Protein AF-F5XFM3-F1 (afdb_monomer)

Structure (mmCIF, N/CA/C/O backbone):
data_AF-F5XFM3-F1
#
_entry.id   AF-F5XFM3-F1
#
loop_
_atom_site.group_PDB
_atom_site.id
_atom_site.type_symbol
_atom_site.label_atom_id
_atom_site.label_alt_id
_atom_site.label_comp_id
_atom_site.label_asym_id
_atom_site.label_entity_id
_atom_site.label_seq_id
_atom_site.pdbx_PDB_ins_code
_atom_site.Cartn_x
_atom_site.Cartn_y
_atom_site.Cartn_z
_atom_site.occupancy
_atom_site.B_iso_or_equiv
_atom_site.auth_seq_id
_atom_site.auth_comp_id
_atom_site.auth_asym_id
_atom_site.auth_atom_id
_atom_site.pdbx_PDB_model_num
ATOM 1 N N . MET A 1 1 ? 2.463 -8.996 2.719 1.00 96.12 1 MET A N 1
ATOM 2 C CA . MET A 1 1 ? 2.276 -7.562 2.410 1.00 96.12 1 MET A CA 1
ATOM 3 C C . MET A 1 1 ? 3.631 -6.911 2.200 1.00 96.12 1 MET A C 1
ATOM 5 O O . MET A 1 1 ? 4.461 -6.972 3.100 1.00 96.12 1 MET A O 1
ATOM 9 N N . ILE A 1 2 ? 3.858 -6.314 1.033 1.00 97.88 2 ILE A N 1
ATOM 10 C CA . ILE A 1 2 ? 5.080 -5.576 0.690 1.00 97.88 2 ILE A CA 1
ATOM 11 C C . ILE A 1 2 ? 4.779 -4.078 0.721 1.00 97.88 2 ILE A C 1
ATOM 13 O O . ILE A 1 2 ? 3.800 -3.640 0.120 1.00 97.88 2 ILE A O 1
ATOM 17 N N . GLY A 1 3 ? 5.633 -3.335 1.423 1.00 96.50 3 GLY A N 1
ATOM 18 C CA . GLY A 1 3 ? 5.618 -1.881 1.556 1.00 96.50 3 GLY A CA 1
ATOM 19 C C . GLY A 1 3 ? 5.991 -1.088 0.311 1.00 96.50 3 GLY A C 1
ATOM 20 O O . GLY A 1 3 ? 6.040 -1.618 -0.803 1.00 96.50 3 GLY A O 1
ATOM 21 N N . ASP A 1 4 ? 6.339 0.174 0.545 1.00 96.38 4 ASP A N 1
ATOM 22 C CA . ASP A 1 4 ? 6.919 1.075 -0.446 1.00 96.38 4 ASP A CA 1
ATOM 23 C C . ASP A 1 4 ? 8.222 0.490 -1.017 1.00 96.38 4 ASP A C 1
ATOM 25 O O . ASP A 1 4 ? 9.216 0.302 -0.309 1.00 96.38 4 ASP A O 1
ATOM 29 N N . VAL A 1 5 ? 8.238 0.236 -2.328 1.00 96.56 5 VAL A N 1
ATOM 30 C CA . VAL A 1 5 ? 9.430 -0.255 -3.048 1.00 96.56 5 VAL A CA 1
ATOM 31 C C . VAL A 1 5 ? 10.261 0.910 -3.576 1.00 96.56 5 VAL A C 1
ATOM 33 O O . VAL A 1 5 ? 11.487 0.811 -3.667 1.00 96.56 5 VAL A O 1
ATOM 36 N N . SER A 1 6 ? 9.620 2.043 -3.885 1.00 95.50 6 SER A N 1
ATOM 37 C CA . SER A 1 6 ? 10.300 3.308 -4.170 1.00 95.50 6 SER A CA 1
ATOM 38 C C . SER A 1 6 ? 11.438 3.169 -5.196 1.00 95.50 6 SER A C 1
ATOM 40 O O . SER A 1 6 ? 12.537 3.701 -5.011 1.00 95.50 6 SER A O 1
ATOM 42 N N . GLY A 1 7 ? 11.192 2.449 -6.293 1.00 96.50 7 GLY A N 1
ATOM 43 C CA . GLY A 1 7 ? 12.117 2.388 -7.420 1.00 96.50 7 GLY A CA 1
ATOM 44 C C . GLY A 1 7 ? 13.375 1.535 -7.204 1.00 96.50 7 GLY A C 1
ATOM 45 O O . GLY A 1 7 ? 14.329 1.730 -7.953 1.00 96.50 7 GLY A O 1
ATOM 46 N N . HIS A 1 8 ? 13.413 0.639 -6.208 1.00 96.75 8 HIS A N 1
ATOM 47 C CA . HIS A 1 8 ? 14.559 -0.249 -5.938 1.00 96.75 8 HIS A CA 1
ATOM 48 C C . HIS A 1 8 ? 14.267 -1.707 -6.317 1.00 96.75 8 HIS A C 1
ATOM 50 O O . HIS A 1 8 ? 13.730 -2.482 -5.522 1.00 96.75 8 HIS A O 1
ATOM 56 N N . LEU A 1 9 ? 14.620 -2.086 -7.549 1.00 96.62 9 LEU A N 1
ATOM 57 C CA . LEU A 1 9 ? 14.241 -3.381 -8.130 1.00 96.62 9 LEU A CA 1
ATOM 58 C C . LEU A 1 9 ? 14.883 -4.565 -7.405 1.00 96.62 9 LEU A C 1
ATOM 60 O O . LEU A 1 9 ? 14.207 -5.544 -7.089 1.00 96.62 9 LEU A O 1
ATOM 64 N N . GLU A 1 10 ? 16.189 -4.491 -7.156 1.00 95.38 10 GLU A N 1
ATOM 65 C CA . GLU A 1 10 ? 16.933 -5.639 -6.631 1.00 95.38 10 GLU A CA 1
ATOM 66 C C . GLU A 1 10 ? 16.465 -6.036 -5.233 1.00 95.38 10 GLU A C 1
ATOM 68 O O . GLU A 1 10 ? 16.321 -7.223 -4.953 1.00 95.38 10 GLU A O 1
ATOM 73 N N . THR A 1 11 ? 16.115 -5.069 -4.384 1.00 94.69 11 THR A N 1
ATOM 74 C CA . THR A 1 11 ? 15.585 -5.372 -3.052 1.00 94.69 11 THR A CA 1
ATOM 75 C C . THR A 1 11 ? 14.191 -5.984 -3.098 1.00 94.69 11 THR A C 1
ATOM 77 O O . THR A 1 11 ? 13.889 -6.856 -2.288 1.00 94.69 11 THR A O 1
ATOM 80 N N . LEU A 1 12 ? 13.352 -5.593 -4.066 1.00 96.81 12 LEU A N 1
ATOM 81 C CA . LEU A 1 12 ? 12.079 -6.278 -4.298 1.00 96.81 12 LEU A CA 1
ATOM 82 C C . LEU A 1 12 ? 12.321 -7.728 -4.739 1.00 96.81 12 LEU A C 1
ATOM 84 O O . LEU A 1 12 ? 11.721 -8.644 -4.188 1.00 96.81 12 LEU A O 1
ATOM 88 N N . ARG A 1 13 ? 13.240 -7.965 -5.682 1.00 96.75 13 ARG A N 1
ATOM 89 C CA . ARG A 1 13 ? 13.590 -9.323 -6.139 1.00 96.75 13 ARG A CA 1
ATOM 90 C C . ARG A 1 13 ? 14.164 -10.191 -5.023 1.00 96.75 13 ARG A C 1
ATOM 92 O O . ARG A 1 13 ? 13.874 -11.383 -4.970 1.00 96.75 13 ARG A O 1
ATOM 99 N N . GLU A 1 14 ? 14.994 -9.622 -4.154 1.00 96.12 14 GLU A N 1
ATOM 100 C CA . GLU A 1 14 ? 15.516 -10.306 -2.969 1.00 96.12 14 GLU A CA 1
ATOM 101 C C . GLU A 1 14 ? 14.396 -10.756 -2.041 1.00 96.12 14 GLU A C 1
ATOM 103 O O . GLU A 1 14 ? 14.391 -11.910 -1.610 1.00 96.12 14 GLU A O 1
ATOM 108 N N . GLU A 1 15 ? 13.430 -9.878 -1.791 1.00 97.44 15 GLU A N 1
ATOM 109 C CA . GLU A 1 15 ? 12.291 -10.199 -0.947 1.00 97.44 15 GLU A CA 1
ATOM 110 C C . GLU A 1 15 ? 11.387 -11.260 -1.584 1.00 97.44 15 GLU A C 1
ATOM 112 O O . GLU A 1 15 ? 11.022 -12.230 -0.926 1.00 97.44 15 GLU A O 1
ATOM 117 N N . LEU A 1 16 ? 11.099 -11.160 -2.883 1.00 97.94 16 LEU A N 1
ATOM 118 C CA . LEU A 1 16 ? 10.320 -12.177 -3.596 1.00 97.94 16 LEU A CA 1
ATOM 119 C C . LEU A 1 16 ? 11.020 -13.545 -3.567 1.00 97.94 16 LEU A C 1
ATOM 121 O O . LEU A 1 16 ? 10.376 -14.558 -3.306 1.00 97.94 16 LEU A O 1
ATOM 125 N N . ARG A 1 17 ? 12.350 -13.588 -3.736 1.00 97.62 17 ARG A N 1
ATOM 126 C CA . ARG A 1 17 ? 13.142 -14.821 -3.566 1.00 97.62 17 ARG A CA 1
ATOM 127 C C . ARG A 1 17 ? 13.057 -15.369 -2.142 1.00 97.62 17 ARG A C 1
ATOM 129 O O . ARG A 1 17 ? 12.921 -16.576 -1.968 1.00 97.62 17 ARG A O 1
ATOM 136 N N . ARG A 1 18 ? 13.110 -14.505 -1.121 1.00 96.81 18 ARG A N 1
ATOM 137 C CA . ARG A 1 18 ? 12.937 -14.904 0.289 1.00 96.81 18 ARG A CA 1
ATOM 138 C C . ARG A 1 18 ? 11.555 -15.514 0.537 1.00 96.81 18 ARG A C 1
ATOM 140 O O . ARG A 1 18 ? 11.447 -16.454 1.317 1.00 96.81 18 ARG A O 1
ATOM 147 N N . LEU A 1 19 ? 10.531 -14.994 -0.136 1.00 96.81 19 LEU A N 1
ATOM 148 C CA . LEU A 1 19 ? 9.155 -15.490 -0.085 1.00 96.81 19 LEU A CA 1
ATOM 149 C C . LEU A 1 19 ? 8.929 -16.770 -0.910 1.00 96.81 19 LEU A C 1
ATOM 151 O O . LEU A 1 19 ? 7.832 -17.315 -0.886 1.00 96.81 19 LEU A O 1
ATOM 155 N N . GLY A 1 20 ? 9.952 -17.276 -1.605 1.00 97.56 20 GLY A N 1
ATOM 156 C CA . GLY A 1 20 ? 9.887 -18.542 -2.336 1.00 97.56 20 GLY A CA 1
ATOM 157 C C . GLY A 1 20 ? 9.719 -18.405 -3.846 1.00 97.56 20 GLY A C 1
ATOM 158 O O . GLY A 1 20 ? 9.482 -19.416 -4.505 1.00 97.56 20 GLY A O 1
ATOM 159 N N . ALA A 1 21 ? 9.865 -17.202 -4.415 1.00 97.50 21 ALA A N 1
ATOM 160 C CA . ALA A 1 21 ? 9.881 -17.054 -5.865 1.00 97.50 21 ALA A CA 1
ATOM 161 C C . ALA A 1 21 ? 11.007 -17.899 -6.484 1.00 97.50 21 ALA A C 1
ATOM 163 O O . ALA A 1 21 ? 12.151 -17.881 -6.013 1.00 97.50 21 ALA A O 1
ATOM 164 N N . ASN A 1 22 ? 10.684 -18.644 -7.539 1.00 95.81 22 ASN A N 1
ATOM 165 C CA . ASN A 1 22 ? 11.633 -19.543 -8.185 1.00 95.81 22 ASN A CA 1
ATOM 166 C C . ASN A 1 22 ? 12.645 -18.780 -9.069 1.00 95.81 22 ASN A C 1
ATOM 168 O O . ASN A 1 22 ? 12.620 -17.553 -9.173 1.00 95.81 22 ASN A O 1
ATOM 172 N N . ALA A 1 23 ? 13.558 -19.511 -9.717 1.00 91.88 23 ALA A N 1
ATOM 173 C CA . ALA A 1 23 ? 14.593 -18.918 -10.570 1.00 91.88 23 ALA A CA 1
ATOM 174 C C . ALA A 1 23 ? 14.032 -18.121 -11.766 1.00 91.88 23 ALA A C 1
ATOM 176 O O . ALA A 1 23 ? 14.677 -17.174 -12.212 1.00 91.88 23 ALA A O 1
ATOM 177 N N . ASP A 1 24 ? 12.830 -18.469 -12.233 1.00 90.56 24 ASP A N 1
ATOM 178 C CA . ASP A 1 24 ? 12.119 -17.786 -13.320 1.00 90.56 24 ASP A CA 1
ATOM 179 C C . ASP A 1 24 ? 11.259 -16.614 -12.811 1.00 90.56 24 ASP A C 1
ATOM 181 O O . ASP A 1 24 ? 10.586 -15.948 -13.593 1.00 90.56 24 ASP A O 1
ATOM 185 N N . GLY A 1 25 ? 11.263 -16.352 -11.499 1.00 91.38 25 GLY A N 1
ATOM 186 C CA . GLY A 1 25 ? 10.493 -15.283 -10.871 1.00 91.38 25 GLY A CA 1
ATOM 187 C C . GLY A 1 25 ? 9.028 -15.628 -10.597 1.00 91.38 25 GLY A C 1
ATOM 188 O O . GLY A 1 25 ? 8.284 -14.748 -10.177 1.00 91.38 25 GLY A O 1
ATOM 189 N N . ARG A 1 26 ? 8.583 -16.877 -10.772 1.00 96.56 26 ARG A N 1
ATOM 190 C CA . ARG A 1 26 ? 7.212 -17.285 -10.410 1.00 96.56 26 ARG A CA 1
ATOM 191 C C . ARG A 1 26 ? 7.051 -17.417 -8.899 1.00 96.56 26 ARG A C 1
ATOM 193 O O . ARG A 1 26 ? 7.967 -17.906 -8.241 1.00 96.56 26 ARG A O 1
ATOM 200 N N . LEU A 1 27 ? 5.902 -16.997 -8.371 1.00 97.62 27 LEU A N 1
ATOM 201 C CA . LEU A 1 27 ? 5.555 -17.132 -6.956 1.00 97.62 27 LEU A CA 1
ATOM 202 C C . LEU A 1 27 ? 5.045 -18.555 -6.671 1.00 97.62 27 LEU A C 1
ATOM 204 O O . LEU A 1 27 ? 4.569 -19.221 -7.591 1.00 97.62 27 LEU A O 1
ATOM 208 N N . PRO A 1 28 ? 5.152 -19.037 -5.421 1.00 96.88 28 PRO A N 1
ATOM 209 C CA . PRO A 1 28 ? 4.430 -20.228 -4.984 1.00 96.88 28 PRO A CA 1
ATOM 210 C C . PRO A 1 28 ? 2.917 -20.071 -5.190 1.00 96.88 28 PRO A C 1
ATOM 212 O O . PRO A 1 28 ? 2.373 -18.998 -4.930 1.00 96.88 28 PRO A O 1
ATOM 215 N N . ASP A 1 29 ? 2.239 -21.142 -5.613 1.00 92.88 29 ASP A N 1
ATOM 216 C CA . ASP A 1 29 ? 0.794 -21.118 -5.895 1.00 92.88 29 ASP A CA 1
ATOM 217 C C . ASP A 1 29 ? -0.044 -20.756 -4.651 1.00 92.88 29 ASP A C 1
ATOM 219 O O . ASP A 1 29 ? -1.127 -20.191 -4.774 1.00 92.88 29 ASP A O 1
ATOM 223 N N . ASP A 1 30 ? 0.464 -21.054 -3.452 1.00 91.81 30 ASP A N 1
ATOM 224 C CA . ASP A 1 30 ? -0.160 -20.786 -2.152 1.00 91.81 30 ASP A CA 1
ATOM 225 C C . ASP A 1 30 ? 0.216 -19.420 -1.546 1.00 91.81 30 ASP A C 1
ATOM 227 O O . ASP A 1 30 ? -0.211 -19.093 -0.436 1.00 91.81 30 ASP A O 1
ATOM 231 N N . LEU A 1 31 ? 0.986 -18.595 -2.265 1.00 94.50 31 LEU A N 1
ATOM 232 C CA . LEU A 1 31 ? 1.380 -17.261 -1.825 1.00 94.50 31 LEU A CA 1
ATOM 233 C C . LEU A 1 31 ? 0.604 -16.175 -2.573 1.00 94.50 31 LEU A C 1
ATOM 235 O O . LEU A 1 31 ? 0.693 -16.059 -3.793 1.00 94.50 31 LEU A O 1
ATOM 239 N N . VAL A 1 32 ? -0.053 -15.290 -1.821 1.00 95.88 32 VAL A N 1
ATOM 240 C CA . VAL A 1 32 ? -0.606 -14.035 -2.349 1.00 95.88 32 VAL A CA 1
ATOM 241 C C . VAL A 1 32 ? 0.210 -12.853 -1.832 1.00 95.88 32 VAL A C 1
ATOM 243 O O . VAL A 1 32 ? 0.331 -12.623 -0.625 1.00 95.88 32 VAL A O 1
ATOM 246 N N . VAL A 1 33 ? 0.762 -12.067 -2.752 1.00 97.69 33 VAL A N 1
ATOM 247 C CA . VAL A 1 33 ? 1.470 -10.824 -2.455 1.00 97.69 33 VAL A CA 1
ATOM 248 C C . VAL A 1 33 ? 0.509 -9.650 -2.590 1.00 97.69 33 VAL A C 1
ATOM 250 O O . VAL A 1 33 ? -0.016 -9.382 -3.662 1.00 97.69 33 VAL A O 1
ATOM 253 N N . VAL A 1 34 ? 0.328 -8.897 -1.506 1.00 98.00 34 VAL A N 1
ATOM 254 C CA . VAL A 1 34 ? -0.299 -7.568 -1.546 1.00 98.00 34 VAL A CA 1
ATOM 255 C C . VAL A 1 34 ? 0.807 -6.519 -1.500 1.00 98.00 34 VAL A C 1
ATOM 257 O O . VAL A 1 34 ? 1.491 -6.418 -0.476 1.00 98.00 34 VAL A O 1
ATOM 260 N N . GLN A 1 35 ? 0.991 -5.757 -2.578 1.00 98.19 35 GLN A N 1
ATOM 261 C CA . GLN A 1 35 ? 1.907 -4.615 -2.620 1.00 98.19 35 GLN A CA 1
ATOM 262 C C . GLN A 1 35 ? 1.117 -3.323 -2.394 1.00 98.19 35 GLN A C 1
ATOM 264 O O . GLN A 1 35 ? 0.133 -3.060 -3.081 1.00 98.19 35 GLN A O 1
ATOM 269 N N . VAL A 1 36 ? 1.515 -2.534 -1.395 1.00 97.38 36 VAL A N 1
ATOM 270 C CA . VAL A 1 36 ? 0.667 -1.472 -0.823 1.00 97.38 36 VAL A CA 1
ATOM 271 C C . VAL A 1 36 ? 0.767 -0.105 -1.522 1.00 97.38 36 VAL A C 1
ATOM 273 O O . VAL A 1 36 ? 0.303 0.888 -0.972 1.00 97.38 36 VAL A O 1
ATOM 276 N N . GLY A 1 37 ? 1.321 -0.026 -2.732 1.00 96.25 37 GLY A N 1
ATOM 277 C CA . GLY A 1 37 ? 1.537 1.224 -3.470 1.00 96.25 37 GLY A CA 1
ATOM 278 C C . GLY A 1 37 ? 2.953 1.786 -3.330 1.00 96.25 37 GLY A C 1
ATOM 279 O O . GLY A 1 37 ? 3.792 1.209 -2.646 1.00 96.25 37 GLY A O 1
ATOM 280 N N . ASP A 1 38 ? 3.236 2.882 -4.032 1.00 97.00 38 ASP A N 1
ATOM 281 C CA . ASP A 1 38 ? 4.558 3.5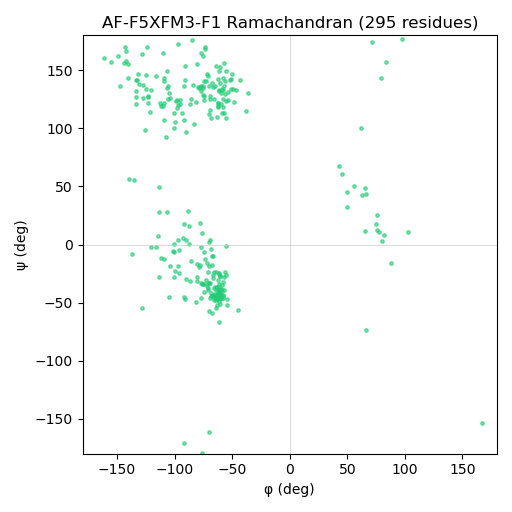17 -4.106 1.00 97.00 38 ASP A CA 1
ATOM 282 C C . ASP A 1 38 ? 5.651 2.538 -4.573 1.00 97.00 38 ASP A C 1
ATOM 284 O O . ASP A 1 38 ? 6.743 2.403 -4.007 1.00 97.00 38 ASP A O 1
ATOM 288 N N . LEU A 1 39 ? 5.353 1.859 -5.683 1.00 96.81 39 LEU A N 1
ATOM 289 C CA . LEU A 1 39 ? 6.329 1.059 -6.421 1.00 96.81 39 LEU A CA 1
ATOM 290 C C . LEU A 1 39 ? 7.414 1.942 -7.034 1.00 96.81 39 LEU A C 1
ATOM 292 O O . LEU A 1 39 ? 8.582 1.556 -7.123 1.00 96.81 39 LEU A O 1
ATOM 296 N N . VAL A 1 40 ? 7.003 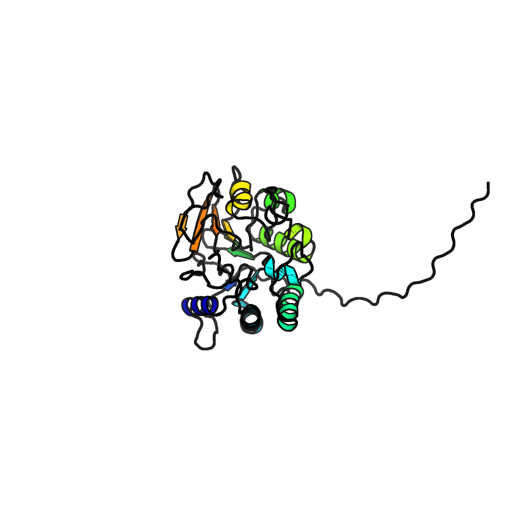3.118 -7.507 1.00 96.00 40 VAL A N 1
ATOM 29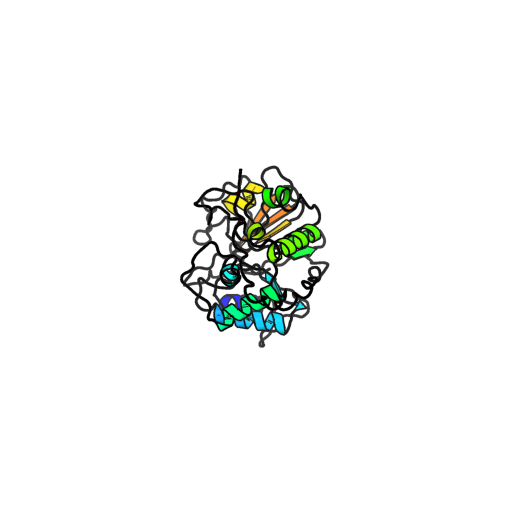7 C CA . VAL A 1 40 ? 7.787 3.958 -8.411 1.00 96.00 40 VAL A CA 1
ATOM 298 C C . VAL A 1 40 ? 8.292 5.228 -7.737 1.00 96.00 40 VAL A C 1
ATOM 300 O O . VAL A 1 40 ? 7.765 5.682 -6.726 1.00 96.00 40 VAL A O 1
ATOM 303 N N . HIS A 1 41 ? 9.265 5.864 -8.392 1.00 93.81 41 HIS A N 1
ATOM 304 C CA . HIS A 1 41 ? 9.991 7.056 -7.951 1.00 93.81 41 HIS A CA 1
ATOM 305 C C . HIS A 1 41 ? 10.975 6.822 -6.795 1.00 93.81 41 HIS A C 1
ATOM 307 O O . HIS A 1 41 ? 11.060 5.740 -6.251 1.00 93.81 41 HIS A O 1
ATOM 313 N N . ARG A 1 42 ? 11.752 7.861 -6.443 1.00 91.38 42 ARG A N 1
ATOM 314 C CA . ARG A 1 42 ? 12.959 7.833 -5.587 1.00 91.38 42 ARG A CA 1
ATOM 315 C C . ARG A 1 42 ? 14.130 7.072 -6.221 1.00 91.38 42 ARG A C 1
ATOM 317 O O . ARG A 1 42 ? 15.067 7.750 -6.653 1.00 91.38 42 ARG A O 1
ATOM 324 N N . GLY A 1 43 ? 14.061 5.744 -6.275 1.00 92.69 43 GLY A N 1
ATOM 325 C CA . GLY A 1 43 ? 15.095 4.858 -6.808 1.00 92.69 43 GLY A CA 1
ATOM 326 C C . GLY A 1 43 ? 15.201 4.865 -8.342 1.00 92.69 43 GLY A C 1
ATOM 327 O O . GLY A 1 43 ? 14.364 5.473 -9.024 1.00 92.69 43 GLY A O 1
ATOM 328 N N . PRO A 1 44 ? 16.257 4.245 -8.895 1.00 94.50 44 PRO A N 1
ATOM 329 C CA . PRO A 1 44 ? 16.581 4.320 -10.319 1.00 94.50 44 PRO A CA 1
ATOM 330 C C . PRO A 1 44 ? 15.739 3.397 -11.214 1.00 94.50 44 PRO A C 1
ATOM 332 O O . PRO A 1 44 ? 15.629 3.675 -12.406 1.00 94.50 44 PRO A O 1
ATOM 335 N N . ASP A 1 45 ? 15.107 2.358 -10.664 1.00 97.25 45 ASP A N 1
ATOM 336 C CA . ASP A 1 45 ? 14.594 1.215 -11.436 1.00 97.25 45 ASP A CA 1
ATOM 337 C C . ASP A 1 45 ? 13.064 1.208 -11.579 1.00 97.25 45 ASP A C 1
ATOM 339 O O . ASP A 1 45 ? 12.423 0.161 -11.671 1.00 97.25 45 ASP A O 1
ATOM 343 N N . SER A 1 46 ? 12.442 2.390 -11.551 1.00 97.62 46 SER A N 1
ATOM 344 C CA . SER A 1 46 ? 10.975 2.509 -11.547 1.00 97.62 46 SER A CA 1
ATOM 345 C C . SER A 1 46 ? 10.318 1.878 -12.780 1.00 97.62 46 SER A C 1
ATOM 347 O O . SER A 1 46 ? 9.255 1.280 -12.662 1.00 97.62 46 SER A O 1
ATOM 349 N N . ASP A 1 47 ? 10.931 2.007 -13.960 1.00 98.44 47 ASP A N 1
ATOM 350 C CA . ASP A 1 47 ? 10.399 1.412 -15.190 1.00 98.44 47 ASP A CA 1
ATOM 351 C C . ASP A 1 47 ? 10.481 -0.122 -15.155 1.00 98.44 47 ASP A C 1
ATOM 353 O O . ASP A 1 47 ? 9.515 -0.796 -15.498 1.00 98.44 47 ASP A O 1
ATOM 357 N N . GLN A 1 48 ? 11.592 -0.674 -14.670 1.00 98.44 48 GLN A N 1
ATOM 358 C CA . GLN A 1 48 ? 11.814 -2.116 -14.568 1.00 98.44 48 GLN A CA 1
ATOM 359 C C . GLN A 1 48 ? 10.930 -2.765 -13.498 1.00 98.44 48 GLN A C 1
ATOM 361 O O . GLN A 1 48 ? 10.498 -3.900 -13.670 1.00 98.44 48 GLN A O 1
ATOM 366 N N . ILE A 1 49 ? 10.633 -2.055 -12.405 1.00 98.38 49 ILE A N 1
ATOM 367 C CA . ILE A 1 49 ? 9.648 -2.508 -11.413 1.00 98.38 49 ILE A CA 1
ATOM 368 C C . ILE A 1 49 ? 8.254 -2.561 -12.027 1.00 98.38 49 ILE A C 1
ATOM 370 O O . ILE A 1 49 ? 7.534 -3.529 -11.800 1.00 98.38 49 ILE A O 1
ATOM 374 N N . VAL A 1 50 ? 7.875 -1.550 -12.816 1.00 98.75 50 VAL A N 1
ATOM 375 C CA . VAL A 1 50 ? 6.581 -1.571 -13.506 1.00 98.75 50 VAL A CA 1
ATOM 376 C C . VAL A 1 50 ? 6.500 -2.758 -14.458 1.00 98.75 50 VAL A C 1
ATOM 378 O O . VAL A 1 50 ? 5.478 -3.426 -14.466 1.00 98.75 50 VAL A O 1
ATOM 381 N N . GLU A 1 51 ? 7.559 -3.054 -15.214 1.00 98.50 51 GLU A N 1
ATOM 382 C CA . GLU A 1 51 ? 7.607 -4.241 -16.079 1.00 98.50 51 GLU A CA 1
ATOM 383 C C . GLU A 1 51 ? 7.484 -5.545 -15.270 1.00 98.50 51 GLU A C 1
ATOM 385 O O . GLU A 1 51 ? 6.614 -6.353 -15.570 1.00 98.50 51 GLU A O 1
ATOM 390 N N . LEU A 1 52 ? 8.252 -5.704 -14.185 1.00 98.31 52 LEU A N 1
ATOM 391 C CA . LEU A 1 52 ? 8.186 -6.890 -13.319 1.00 98.31 52 LEU A CA 1
ATOM 392 C C . LEU A 1 52 ? 6.782 -7.126 -12.737 1.00 98.31 52 LEU A C 1
ATOM 394 O O . LEU A 1 52 ? 6.296 -8.252 -12.709 1.00 98.31 52 LEU A O 1
ATOM 398 N N . VAL A 1 53 ? 6.137 -6.075 -12.231 1.00 98.56 53 VAL A N 1
ATOM 399 C CA . VAL A 1 53 ? 4.794 -6.190 -11.644 1.00 98.56 53 VAL A CA 1
ATOM 400 C C . VAL A 1 53 ? 3.735 -6.411 -12.724 1.00 98.56 53 VAL A C 1
ATOM 402 O O . VAL A 1 53 ? 2.751 -7.103 -12.476 1.00 98.56 53 VAL A O 1
ATOM 405 N N . ASP A 1 54 ? 3.940 -5.881 -13.931 1.00 98.62 54 ASP A N 1
ATOM 406 C CA . ASP A 1 54 ? 3.051 -6.141 -15.063 1.00 98.62 54 ASP A CA 1
ATOM 407 C C . ASP A 1 54 ? 3.035 -7.623 -15.444 1.00 98.62 54 ASP A C 1
ATOM 409 O O . ASP A 1 54 ? 1.966 -8.165 -15.731 1.00 98.62 54 ASP A O 1
ATOM 413 N N . ASP A 1 55 ? 4.199 -8.274 -15.388 1.00 98.00 55 ASP A N 1
ATOM 414 C CA . ASP A 1 55 ? 4.331 -9.713 -15.611 1.00 98.00 55 ASP A CA 1
ATOM 415 C C . ASP A 1 55 ? 3.568 -10.496 -14.529 1.00 98.00 55 ASP A C 1
ATOM 417 O O . ASP A 1 55 ? 2.798 -11.392 -14.859 1.00 98.00 55 ASP A O 1
ATOM 421 N N . TYR A 1 56 ? 3.660 -10.118 -13.246 1.00 98.25 56 TYR A N 1
ATOM 422 C CA . TYR A 1 56 ? 2.861 -10.759 -12.186 1.00 98.25 56 TYR A CA 1
ATOM 423 C C . TYR A 1 56 ? 1.355 -10.581 -12.377 1.00 98.25 56 TYR A C 1
ATOM 425 O O . TYR A 1 56 ? 0.609 -11.555 -12.301 1.00 98.25 56 TYR A O 1
ATOM 433 N N . LEU A 1 57 ? 0.909 -9.357 -12.660 1.00 97.88 57 LEU A N 1
ATOM 434 C CA . LEU A 1 57 ? -0.504 -9.053 -12.889 1.00 97.88 57 LEU A CA 1
ATOM 435 C C . LEU A 1 57 ? -1.066 -9.751 -14.138 1.00 97.88 57 LEU A C 1
ATOM 437 O O . LEU A 1 57 ? -2.278 -9.938 -14.231 1.00 97.88 57 LEU A O 1
ATOM 441 N N . SER A 1 58 ? -0.210 -10.119 -15.095 1.00 96.81 58 SER A N 1
ATOM 442 C CA . SER A 1 58 ? -0.610 -10.808 -16.328 1.00 96.81 58 SER A CA 1
ATOM 443 C C . SER A 1 58 ? -0.540 -12.332 -16.199 1.00 96.81 58 SER A C 1
ATOM 445 O O . SER A 1 58 ? -1.471 -13.024 -16.608 1.00 96.81 58 SER A O 1
ATOM 447 N N . ASP A 1 59 ? 0.544 -12.854 -15.622 1.00 96.75 59 ASP A N 1
ATOM 448 C CA . ASP A 1 59 ? 0.867 -14.284 -15.626 1.00 96.75 59 ASP A CA 1
ATOM 449 C C . ASP A 1 59 ? 0.405 -15.015 -14.357 1.00 96.75 59 ASP A C 1
ATOM 451 O O . ASP A 1 59 ? 0.232 -16.237 -14.380 1.00 96.75 59 ASP A O 1
ATOM 455 N N . GLN A 1 60 ? 0.247 -14.295 -13.241 1.00 96.44 60 GLN A N 1
ATOM 456 C CA . GLN A 1 60 ? -0.164 -14.821 -11.933 1.00 96.44 60 GLN A CA 1
ATOM 457 C C . GLN A 1 60 ? -1.150 -13.856 -11.234 1.00 96.44 60 GLN A C 1
ATOM 459 O O . GLN A 1 60 ? -0.885 -13.407 -10.114 1.00 96.44 60 GLN A O 1
ATOM 464 N N . PRO A 1 61 ? -2.287 -13.515 -11.877 1.00 95.38 61 PRO A N 1
ATOM 465 C CA . PRO A 1 61 ? -3.219 -12.505 -11.368 1.00 95.38 61 PRO A CA 1
ATOM 466 C C . PRO A 1 61 ? -3.822 -12.861 -10.001 1.00 95.38 61 PRO A C 1
ATOM 468 O O . PRO A 1 61 ? -4.171 -11.962 -9.242 1.00 95.38 61 PRO A O 1
ATOM 471 N N . ASP A 1 62 ? -3.899 -14.150 -9.659 1.00 95.12 62 ASP A N 1
ATOM 472 C CA . ASP A 1 62 ? -4.414 -14.616 -8.365 1.00 95.12 62 ASP A CA 1
ATOM 473 C C . ASP A 1 62 ? -3.370 -14.515 -7.232 1.00 95.12 62 ASP A C 1
ATOM 475 O O . ASP A 1 62 ? -3.724 -14.533 -6.054 1.00 95.12 62 ASP A O 1
ATOM 479 N N . ASN A 1 63 ? -2.081 -14.370 -7.565 1.00 96.56 63 ASN A N 1
ATOM 480 C CA . ASN A 1 63 ? -0.982 -14.302 -6.596 1.00 96.56 63 ASN A CA 1
ATOM 481 C C . ASN A 1 63 ? -0.486 -12.870 -6.343 1.00 96.56 63 ASN A C 1
ATOM 483 O O . ASN A 1 63 ? 0.366 -12.674 -5.472 1.00 96.56 63 ASN A O 1
ATOM 487 N N . TRP A 1 64 ? -0.985 -11.862 -7.070 1.00 97.88 64 TRP A N 1
ATOM 488 C CA . TRP A 1 64 ? -0.553 -10.471 -6.911 1.00 97.88 64 TRP A CA 1
ATOM 489 C C . TRP A 1 64 ? -1.718 -9.486 -6.843 1.00 97.88 64 TRP A C 1
ATOM 491 O O . TRP A 1 64 ? -2.466 -9.304 -7.798 1.00 97.88 64 TRP A O 1
ATOM 501 N N . ILE A 1 65 ? -1.793 -8.746 -5.738 1.00 97.94 65 ILE A N 1
ATOM 502 C CA . ILE A 1 65 ? -2.699 -7.614 -5.563 1.00 97.94 65 ILE A CA 1
ATOM 503 C C . ILE A 1 65 ? -1.891 -6.331 -5.494 1.00 97.94 65 ILE A C 1
ATOM 505 O O . ILE A 1 65 ? -1.087 -6.121 -4.582 1.00 97.94 65 ILE A O 1
ATOM 509 N N . GLN A 1 66 ? -2.164 -5.444 -6.446 1.00 98.31 66 GLN A N 1
ATOM 510 C CA . GLN A 1 66 ? -1.533 -4.140 -6.534 1.00 98.31 66 GLN A CA 1
ATOM 511 C C . GLN A 1 66 ? -2.435 -3.061 -5.928 1.00 98.31 66 GLN A C 1
ATOM 513 O O . GLN A 1 66 ? -3.517 -2.780 -6.447 1.00 98.31 66 GLN A O 1
ATOM 518 N N . LEU A 1 67 ? -1.980 -2.402 -4.861 1.00 98.06 67 LEU A N 1
ATOM 519 C CA . LEU A 1 67 ? -2.627 -1.189 -4.364 1.00 98.06 67 LEU A CA 1
ATOM 520 C C . LEU A 1 67 ? -2.017 0.062 -5.001 1.00 98.06 67 LEU A C 1
ATOM 522 O O . LEU A 1 67 ? -0.864 0.085 -5.426 1.00 98.06 67 LEU A O 1
ATOM 526 N N . MET A 1 68 ? -2.805 1.126 -5.078 1.00 95.31 68 MET A N 1
ATOM 527 C CA . MET A 1 68 ? -2.360 2.426 -5.572 1.00 95.31 68 MET A CA 1
ATOM 528 C C . MET A 1 68 ? -1.726 3.261 -4.454 1.00 95.31 68 MET A C 1
ATOM 530 O O . MET A 1 68 ? -2.401 3.562 -3.467 1.00 95.31 68 MET A O 1
ATOM 534 N N . GLY A 1 69 ? -0.491 3.724 -4.664 1.00 95.44 69 GLY A N 1
ATOM 535 C CA . GLY A 1 69 ? 0.161 4.739 -3.838 1.00 95.44 69 GLY A CA 1
ATOM 536 C C . GLY A 1 69 ? 0.058 6.149 -4.417 1.00 95.44 69 GLY A C 1
ATOM 537 O O . GLY A 1 69 ? -0.433 6.372 -5.537 1.00 95.44 69 GLY A O 1
ATOM 538 N N . ASN A 1 70 ? 0.493 7.151 -3.647 1.00 93.56 70 ASN A N 1
ATOM 539 C CA . ASN A 1 70 ? 0.463 8.538 -4.113 1.00 93.56 70 ASN A CA 1
ATOM 540 C C . ASN A 1 70 ? 1.417 8.777 -5.293 1.00 93.56 70 ASN A C 1
ATOM 542 O O . ASN A 1 70 ? 1.198 9.703 -6.085 1.00 93.56 70 ASN A O 1
ATOM 546 N N . HIS A 1 71 ? 2.449 7.950 -5.448 1.00 94.81 71 HIS A N 1
ATOM 547 C CA . HIS A 1 71 ? 3.364 8.009 -6.579 1.00 94.81 71 HIS A CA 1
ATOM 548 C C . HIS A 1 71 ? 2.762 7.430 -7.870 1.00 94.81 71 HIS A C 1
ATOM 550 O O . HIS A 1 71 ? 3.007 8.002 -8.936 1.00 94.81 71 HIS A O 1
ATOM 556 N N . GLU A 1 72 ? 1.917 6.396 -7.814 1.00 95.50 72 GLU A N 1
ATOM 557 C CA . GLU A 1 72 ? 1.155 5.925 -8.985 1.00 95.50 72 GLU A CA 1
ATOM 558 C C . GLU A 1 72 ? 0.055 6.920 -9.373 1.00 95.50 72 GLU A C 1
ATOM 560 O O . GLU A 1 72 ? -0.153 7.197 -10.559 1.00 95.50 72 GLU A O 1
ATOM 565 N N . ALA A 1 73 ? -0.589 7.539 -8.379 1.00 92.06 73 ALA A N 1
ATOM 566 C CA . ALA A 1 73 ? -1.615 8.562 -8.570 1.00 92.06 73 ALA A CA 1
ATOM 567 C C . ALA A 1 73 ? -1.135 9.758 -9.423 1.00 92.06 73 ALA A C 1
ATOM 569 O O . ALA A 1 73 ? -1.942 10.403 -10.102 1.00 92.06 73 ALA A O 1
ATOM 570 N N . LEU A 1 74 ? 0.185 10.003 -9.492 1.00 91.62 74 LEU A N 1
ATOM 571 C CA . LEU A 1 74 ? 0.786 10.984 -10.405 1.00 91.62 74 LEU A CA 1
ATOM 572 C C . LEU A 1 74 ? 0.433 10.758 -11.885 1.00 91.62 74 LEU A C 1
ATOM 574 O O . LEU A 1 74 ? 0.422 11.703 -12.676 1.00 91.62 74 LEU A O 1
ATOM 578 N N . TYR A 1 75 ? 0.134 9.519 -12.265 1.00 92.88 75 TYR A N 1
ATOM 579 C CA . TYR A 1 75 ? -0.135 9.123 -13.645 1.00 92.88 75 TYR A CA 1
ATOM 580 C C . TYR A 1 75 ? -1.624 8.973 -13.960 1.00 92.88 75 TYR A C 1
ATOM 582 O O . TYR A 1 75 ? -1.972 8.790 -15.130 1.00 92.88 75 TYR A O 1
ATOM 590 N N . LEU A 1 76 ? -2.488 9.086 -12.948 1.00 88.62 76 LEU A N 1
ATOM 591 C CA . LEU A 1 76 ? -3.935 8.872 -13.047 1.00 88.62 76 LEU A CA 1
ATOM 592 C C . LEU A 1 76 ? -4.735 10.179 -13.148 1.00 88.62 76 LEU A C 1
ATOM 594 O O . LEU A 1 76 ? -5.957 10.157 -13.244 1.00 88.62 76 LEU A O 1
ATOM 598 N N . GLY A 1 77 ? -4.057 11.331 -13.140 1.00 74.00 77 GLY A N 1
ATOM 599 C CA . GLY A 1 77 ? -4.709 12.643 -13.221 1.00 74.00 77 GLY A CA 1
ATOM 600 C C . GLY A 1 77 ? -5.348 13.102 -11.907 1.00 74.00 77 GLY A C 1
ATOM 601 O O . GLY A 1 77 ? -6.050 14.107 -11.881 1.00 74.00 77 GLY A O 1
ATOM 602 N N . THR A 1 78 ? -5.065 12.412 -10.802 1.00 65.44 78 THR A N 1
ATOM 603 C CA . THR A 1 78 ? -5.536 12.734 -9.445 1.00 65.44 78 THR A CA 1
ATOM 604 C C . THR A 1 78 ? -4.536 13.624 -8.687 1.00 65.44 78 THR A C 1
ATOM 606 O O . THR A 1 78 ? -4.551 13.701 -7.460 1.00 65.44 78 THR A O 1
ATOM 609 N N . THR A 1 79 ? -3.618 14.272 -9.415 1.00 60.06 79 THR A N 1
ATOM 610 C CA . THR A 1 79 ? -2.372 14.833 -8.876 1.00 60.06 79 THR A CA 1
ATOM 611 C C . THR A 1 79 ? -2.545 16.164 -8.161 1.00 60.06 79 THR A C 1
ATOM 613 O O . THR A 1 79 ? -3.099 17.111 -8.716 1.00 60.06 79 THR A O 1
ATOM 616 N N . THR A 1 80 ? -1.918 16.274 -6.994 1.00 63.91 80 THR A N 1
ATOM 617 C CA . THR A 1 80 ? -1.833 17.488 -6.163 1.00 63.91 80 THR A CA 1
ATOM 618 C C . THR A 1 80 ? -0.389 17.952 -5.919 1.00 63.91 80 THR A C 1
ATOM 620 O O . THR A 1 80 ? -0.187 18.994 -5.299 1.00 63.91 80 THR A O 1
ATOM 623 N N . PHE A 1 81 ? 0.624 17.226 -6.420 1.00 76.69 81 PHE A N 1
ATOM 624 C CA . PHE A 1 81 ? 2.047 17.545 -6.227 1.00 76.69 81 PHE A CA 1
ATOM 625 C C . PHE A 1 81 ? 2.909 17.268 -7.465 1.00 76.69 81 PHE A C 1
ATOM 627 O O . PHE A 1 81 ? 2.489 16.622 -8.425 1.00 76.69 81 PHE A O 1
ATOM 634 N N . ARG A 1 82 ? 4.139 17.795 -7.453 1.00 80.88 82 ARG A N 1
ATOM 635 C CA . ARG A 1 82 ? 5.138 17.590 -8.508 1.00 80.88 82 ARG A CA 1
ATOM 636 C C . ARG A 1 82 ? 6.255 16.697 -7.991 1.00 80.88 82 ARG A C 1
ATOM 638 O O . ARG A 1 82 ? 6.681 16.834 -6.851 1.00 80.88 82 ARG A O 1
ATOM 645 N N . TRP A 1 83 ? 6.768 15.847 -8.872 1.00 86.50 83 TRP A N 1
ATOM 646 C CA . TRP A 1 83 ? 7.906 14.984 -8.591 1.00 86.50 83 TRP A CA 1
ATOM 647 C C . TRP A 1 83 ? 8.930 15.097 -9.730 1.00 86.50 83 TRP A C 1
ATOM 649 O O . TRP A 1 83 ? 8.511 15.197 -10.884 1.00 86.50 83 TRP A O 1
ATOM 659 N N . PRO A 1 84 ? 10.245 15.171 -9.457 1.00 86.69 84 PRO A N 1
ATOM 660 C CA . PRO A 1 84 ? 11.231 15.440 -10.503 1.00 86.69 84 PRO A CA 1
ATOM 661 C C . PRO A 1 84 ? 11.484 14.231 -11.410 1.00 86.69 84 PRO A C 1
ATOM 663 O O . PRO A 1 84 ? 11.588 14.403 -12.622 1.00 86.69 84 PRO A O 1
ATOM 666 N N . GLN A 1 85 ? 11.555 13.016 -10.854 1.00 88.75 85 GLN A N 1
ATOM 667 C CA . GLN A 1 85 ? 11.628 11.802 -11.669 1.00 88.75 85 GLN A CA 1
ATOM 668 C C . GLN A 1 85 ? 10.282 11.520 -12.352 1.00 88.75 85 GLN A C 1
ATOM 670 O O . GLN A 1 85 ? 9.215 11.793 -11.795 1.00 88.75 85 GLN A O 1
ATOM 675 N N . ARG A 1 86 ? 10.337 10.956 -13.558 1.00 92.38 86 ARG A N 1
ATOM 676 C CA . ARG A 1 86 ? 9.170 10.523 -14.329 1.00 92.38 86 ARG A CA 1
ATOM 677 C C . ARG A 1 86 ? 9.414 9.124 -14.863 1.00 92.38 86 ARG A C 1
ATOM 679 O O . ARG A 1 86 ? 10.520 8.837 -15.306 1.00 92.38 86 ARG A O 1
ATOM 686 N N . LEU A 1 87 ? 8.368 8.310 -14.853 1.00 96.19 87 LEU A N 1
ATOM 687 C CA . LEU A 1 87 ? 8.316 7.069 -15.608 1.00 96.19 87 LEU A CA 1
ATOM 688 C C . LEU A 1 87 ? 8.457 7.353 -17.102 1.00 96.19 87 LEU A C 1
ATOM 690 O O . LEU A 1 87 ? 8.025 8.405 -17.597 1.00 96.19 87 LEU A O 1
ATOM 694 N N . SER A 1 88 ? 8.979 6.373 -17.833 1.00 97.56 88 SER A N 1
ATOM 695 C CA . SER A 1 88 ? 8.890 6.381 -19.286 1.00 97.56 88 SER A CA 1
ATOM 696 C C . SER A 1 88 ? 7.422 6.449 -19.746 1.00 97.56 88 SER A C 1
ATOM 698 O O . SER A 1 88 ? 6.501 6.011 -19.042 1.00 97.56 88 SER A O 1
ATOM 700 N N . PRO A 1 89 ? 7.149 6.938 -20.972 1.00 97.62 89 PRO A N 1
ATOM 701 C CA . PRO A 1 89 ? 5.795 6.934 -21.518 1.00 97.62 89 PRO A CA 1
ATOM 702 C C . PRO A 1 89 ? 5.154 5.540 -21.578 1.00 97.62 89 PRO A C 1
ATOM 704 O O . PRO A 1 89 ? 3.927 5.444 -21.528 1.00 97.62 89 PRO A O 1
ATOM 707 N N . ARG A 1 90 ? 5.963 4.476 -21.706 1.00 98.12 90 ARG A N 1
ATOM 708 C CA . ARG A 1 90 ? 5.500 3.082 -21.703 1.00 98.12 90 ARG A CA 1
ATOM 709 C C . ARG A 1 90 ? 4.971 2.710 -20.322 1.00 98.12 90 ARG A C 1
ATOM 711 O O . ARG A 1 90 ? 3.783 2.427 -20.211 1.00 98.12 90 ARG A O 1
ATOM 718 N N . SER A 1 91 ? 5.797 2.817 -19.290 1.00 98.44 91 SER A N 1
ATOM 719 C CA . SER A 1 91 ? 5.420 2.452 -17.921 1.00 98.44 91 SER A CA 1
ATOM 720 C C . SER A 1 91 ? 4.282 3.317 -17.388 1.00 98.44 91 SER A C 1
ATOM 722 O O . SER A 1 91 ? 3.350 2.811 -16.775 1.00 98.44 91 SER A O 1
ATOM 724 N N . ALA A 1 92 ? 4.255 4.610 -17.727 1.00 97.69 92 ALA A N 1
ATOM 725 C CA . ALA A 1 92 ? 3.125 5.472 -17.387 1.00 97.69 92 ALA A CA 1
ATOM 726 C C . ALA A 1 92 ? 1.800 5.004 -18.030 1.00 97.69 92 ALA A C 1
ATOM 728 O O . ALA A 1 92 ? 0.735 5.178 -17.438 1.00 97.69 92 ALA A O 1
ATOM 729 N N . ARG A 1 93 ? 1.831 4.434 -19.248 1.00 98.19 93 ARG A N 1
ATOM 730 C CA . ARG A 1 93 ? 0.641 3.807 -19.859 1.00 98.19 93 ARG A CA 1
ATOM 731 C C . ARG A 1 93 ? 0.271 2.508 -19.151 1.00 98.19 93 ARG A C 1
ATOM 733 O O . ARG A 1 93 ? -0.919 2.288 -18.960 1.00 98.19 93 ARG A O 1
ATOM 740 N N . THR A 1 94 ? 1.252 1.701 -18.756 1.00 98.62 94 THR A N 1
ATOM 741 C CA . THR A 1 94 ? 1.039 0.462 -17.995 1.00 98.62 94 THR A CA 1
ATOM 742 C C . THR A 1 94 ? 0.354 0.738 -16.655 1.00 98.62 94 THR A C 1
ATOM 744 O O . THR A 1 94 ? -0.722 0.205 -16.416 1.00 98.62 94 THR A O 1
ATOM 747 N N . VAL A 1 95 ? 0.862 1.681 -15.854 1.00 98.12 95 VAL A N 1
ATOM 748 C CA . VAL A 1 95 ? 0.241 2.081 -14.573 1.00 98.12 95 VAL A CA 1
ATOM 749 C C . VAL A 1 95 ? -1.200 2.572 -14.766 1.00 98.12 95 VAL A C 1
ATOM 751 O O . VAL A 1 95 ? -2.103 2.183 -14.027 1.00 98.12 95 VAL A O 1
ATOM 754 N N . ARG A 1 96 ? -1.455 3.388 -15.801 1.00 97.31 96 ARG A N 1
ATOM 755 C CA . ARG A 1 96 ? -2.829 3.794 -16.148 1.00 97.31 96 ARG A CA 1
ATOM 756 C C . ARG A 1 96 ? -3.703 2.596 -16.506 1.00 97.31 96 ARG A C 1
ATOM 758 O O . ARG A 1 96 ? -4.852 2.546 -16.081 1.00 97.31 96 ARG A O 1
ATOM 765 N N . ARG A 1 97 ? -3.180 1.652 -17.294 1.00 97.75 97 ARG A N 1
ATOM 766 C CA . ARG A 1 97 ? -3.907 0.437 -17.673 1.00 97.75 97 ARG A CA 1
ATOM 767 C C . ARG A 1 97 ? -4.289 -0.364 -16.435 1.00 97.75 97 ARG A C 1
ATOM 769 O O . ARG A 1 97 ? -5.449 -0.748 -16.355 1.00 97.75 97 ARG A O 1
ATOM 776 N N . TRP A 1 98 ? -3.383 -0.568 -15.477 1.00 97.88 98 TRP A N 1
ATOM 777 C CA . TRP A 1 98 ? -3.702 -1.297 -14.246 1.00 97.88 98 TRP A CA 1
ATOM 778 C C . TRP A 1 98 ? -4.906 -0.695 -13.526 1.00 97.88 98 TRP A C 1
ATOM 780 O O . TRP A 1 98 ? -5.851 -1.407 -13.207 1.00 97.88 98 TRP A O 1
ATOM 790 N N . PHE A 1 99 ? -4.925 0.631 -13.365 1.00 95.19 99 PHE A N 1
ATOM 791 C CA . PHE A 1 99 ? -6.048 1.320 -12.734 1.00 95.19 99 PHE A CA 1
ATOM 792 C C . PHE A 1 99 ? -7.355 1.161 -13.526 1.00 95.19 99 PHE A C 1
ATOM 794 O O . PHE A 1 99 ? -8.367 0.731 -12.982 1.00 95.19 99 PHE A O 1
ATOM 801 N N . TYR A 1 100 ? -7.346 1.462 -14.829 1.00 94.44 100 TYR A N 1
ATOM 802 C CA . TYR A 1 100 ? -8.570 1.436 -15.644 1.00 94.44 100 TYR A CA 1
ATOM 803 C C . TYR A 1 100 ? -9.121 0.030 -15.910 1.00 94.44 100 TYR A C 1
ATOM 805 O O . TYR A 1 100 ? -10.281 -0.100 -16.291 1.00 94.44 100 TYR A O 1
ATOM 813 N N . THR A 1 101 ? -8.303 -1.008 -15.734 1.00 94.81 101 THR A N 1
ATOM 814 C CA . THR A 1 101 ? -8.721 -2.414 -15.868 1.00 94.81 101 THR A CA 1
ATOM 815 C C . THR A 1 101 ? -9.083 -3.061 -14.531 1.00 94.81 101 THR A C 1
ATOM 817 O O . THR A 1 101 ? -9.553 -4.192 -14.526 1.00 94.81 101 THR A O 1
ATOM 820 N N . GLY A 1 102 ? -8.902 -2.357 -13.407 1.00 94.06 102 GLY A N 1
ATOM 821 C CA . GLY A 1 102 ? -9.156 -2.888 -12.065 1.00 94.06 102 GLY A CA 1
ATOM 822 C C . GLY A 1 102 ? -8.039 -3.773 -11.501 1.00 94.06 102 GLY A C 1
ATOM 823 O O . GLY A 1 102 ? -8.183 -4.268 -10.391 1.00 94.06 102 GLY A O 1
ATOM 824 N N . ALA A 1 103 ? -6.918 -3.938 -12.212 1.00 96.69 103 ALA A N 1
ATOM 825 C CA . ALA A 1 103 ? -5.746 -4.674 -11.727 1.00 96.69 103 ALA A CA 1
ATOM 826 C C . ALA A 1 103 ? -4.965 -3.921 -10.629 1.00 96.69 103 ALA A C 1
ATOM 828 O O . ALA A 1 103 ? -4.149 -4.516 -9.934 1.00 96.69 103 ALA A O 1
ATOM 829 N N . MET A 1 104 ? -5.211 -2.616 -10.465 1.00 97.31 104 MET A N 1
ATOM 830 C CA . MET A 1 104 ? -4.727 -1.818 -9.337 1.00 97.31 104 MET A CA 1
ATOM 831 C C . MET A 1 104 ? -5.902 -1.163 -8.609 1.00 97.31 104 MET A C 1
ATOM 833 O O . MET A 1 104 ? -6.698 -0.456 -9.230 1.00 97.31 104 MET A O 1
ATOM 837 N N . ILE A 1 105 ? -5.980 -1.363 -7.293 1.00 95.94 105 ILE A N 1
ATOM 838 C CA . ILE A 1 105 ? -7.122 -0.970 -6.451 1.00 95.94 105 ILE A CA 1
ATOM 839 C C . ILE A 1 105 ? -6.703 -0.053 -5.290 1.00 95.94 105 ILE A C 1
ATOM 841 O O . ILE A 1 105 ? -5.523 0.183 -5.046 1.00 95.94 105 ILE A O 1
ATOM 845 N N . GLY A 1 106 ? -7.675 0.528 -4.581 1.00 95.75 106 GLY A N 1
ATOM 846 C CA . GLY A 1 106 ? -7.400 1.434 -3.454 1.00 95.75 106 GLY A CA 1
ATOM 847 C C . GLY A 1 106 ? -7.215 0.729 -2.106 1.00 95.75 106 GLY A C 1
ATOM 848 O O . GLY A 1 106 ? -6.476 1.202 -1.249 1.00 95.75 106 GLY A O 1
ATOM 849 N N . ALA A 1 107 ? -7.892 -0.396 -1.899 1.00 97.88 107 ALA A N 1
ATOM 850 C CA . ALA A 1 107 ? -7.900 -1.100 -0.625 1.00 97.88 107 ALA A CA 1
ATOM 851 C C . ALA A 1 107 ? -8.219 -2.577 -0.839 1.00 97.88 107 ALA A C 1
ATOM 853 O O . ALA A 1 107 ? -8.872 -2.919 -1.823 1.00 97.88 107 ALA A O 1
ATOM 854 N N . VAL A 1 108 ? -7.814 -3.419 0.108 1.00 97.25 108 VAL A N 1
ATOM 855 C CA . VAL A 1 108 ? -8.222 -4.826 0.158 1.00 97.25 108 VAL A CA 1
ATOM 856 C C . VAL A 1 108 ? -8.479 -5.256 1.601 1.00 97.25 108 VAL A C 1
ATOM 858 O O . VAL A 1 108 ? -7.790 -4.805 2.519 1.00 97.25 108 VAL A O 1
ATOM 861 N N . ALA A 1 109 ? -9.487 -6.103 1.796 1.00 97.25 109 ALA A N 1
ATOM 862 C CA . ALA A 1 109 ? -9.762 -6.767 3.062 1.00 97.25 109 ALA A CA 1
ATOM 863 C C . ALA A 1 109 ? -9.055 -8.126 3.105 1.00 97.25 109 ALA A C 1
ATOM 865 O O . ALA A 1 109 ? -9.063 -8.872 2.127 1.00 97.25 109 ALA A O 1
ATOM 866 N N . ILE A 1 110 ? -8.442 -8.444 4.242 1.00 94.31 110 ILE A N 1
ATOM 867 C CA . ILE A 1 110 ? -7.824 -9.743 4.508 1.00 94.31 110 ILE A CA 1
ATOM 868 C C . ILE A 1 110 ? -8.464 -10.318 5.762 1.00 94.31 110 ILE A C 1
ATOM 870 O O . ILE A 1 110 ? -8.402 -9.705 6.828 1.00 94.31 110 ILE A O 1
ATOM 874 N N . HIS A 1 111 ? -9.050 -11.503 5.637 1.00 91.69 111 HIS A N 1
ATOM 875 C CA . HIS A 1 111 ? -9.675 -12.216 6.742 1.00 91.69 111 HIS A CA 1
ATOM 876 C C . HIS A 1 111 ? -8.717 -13.286 7.274 1.00 91.69 111 HIS A C 1
ATOM 878 O O . HIS A 1 111 ? -8.486 -14.318 6.638 1.00 91.69 111 HIS A O 1
ATOM 884 N N . GLY A 1 112 ? -8.122 -13.013 8.433 1.00 85.19 112 GLY A N 1
ATOM 885 C CA . GLY A 1 112 ? -7.408 -14.010 9.223 1.00 85.19 112 GLY A CA 1
ATOM 886 C C . GLY A 1 112 ? -8.359 -14.795 10.121 1.00 85.19 112 GLY A C 1
ATOM 887 O O . GLY A 1 112 ? -9.555 -14.509 10.196 1.00 85.19 112 GLY A O 1
ATOM 888 N N . THR A 1 113 ? -7.804 -15.780 10.823 1.00 83.00 113 THR A N 1
ATOM 889 C CA . THR A 1 113 ? -8.586 -16.650 11.716 1.00 83.00 113 THR A CA 1
ATOM 890 C C . THR A 1 113 ? -9.191 -15.904 12.899 1.00 83.00 113 THR A C 1
ATOM 892 O O . THR A 1 113 ? -10.382 -16.042 13.170 1.00 83.00 113 THR A O 1
ATOM 895 N N . ASP A 1 114 ? -8.388 -15.067 13.549 1.00 86.12 114 ASP A N 1
ATOM 896 C CA . ASP A 1 114 ? -8.798 -14.323 14.744 1.00 86.12 114 ASP A CA 1
ATOM 897 C C . ASP A 1 114 ? -8.902 -12.813 14.494 1.00 86.12 114 ASP A C 1
ATOM 899 O O . ASP A 1 114 ? -9.411 -12.065 15.327 1.00 86.12 114 ASP A O 1
ATOM 903 N N . GLU A 1 115 ? -8.394 -12.343 13.355 1.00 92.06 115 GLU A N 1
ATOM 904 C CA . GLU A 1 115 ? -8.195 -10.925 13.094 1.00 92.06 115 GLU A CA 1
ATOM 905 C C . GLU A 1 115 ? -8.392 -10.613 11.613 1.00 92.06 115 GLU A C 1
ATOM 907 O O . GLU A 1 115 ? -7.910 -11.321 10.731 1.00 92.06 115 GLU A O 1
ATOM 912 N N . SER A 1 116 ? -9.102 -9.524 11.340 1.00 94.94 116 SER A N 1
ATOM 913 C CA . SER A 1 116 ? -9.317 -9.014 9.991 1.00 94.94 116 SER A CA 1
ATOM 914 C C . SER A 1 116 ? -8.544 -7.716 9.784 1.00 94.94 116 SER A C 1
ATOM 916 O O . SER A 1 116 ? -8.483 -6.871 10.680 1.00 94.94 116 SER A O 1
ATOM 918 N N . PHE A 1 117 ? -7.973 -7.553 8.592 1.00 97.06 117 PHE A N 1
ATOM 919 C CA . PHE A 1 117 ? -7.102 -6.436 8.250 1.00 97.06 117 PHE A CA 1
ATOM 920 C C . PHE A 1 117 ? -7.619 -5.676 7.038 1.00 97.06 117 PHE A C 1
ATOM 922 O O . PHE A 1 117 ? -7.824 -6.250 5.969 1.00 97.06 117 PHE A O 1
ATOM 929 N N . LEU A 1 118 ? -7.749 -4.361 7.182 1.00 98.25 118 LEU A N 1
ATOM 930 C CA . LEU A 1 118 ? -7.850 -3.459 6.046 1.00 98.25 118 LEU A CA 1
ATOM 931 C C . LEU A 1 118 ? -6.441 -3.081 5.585 1.00 98.25 118 LEU A C 1
ATOM 933 O O . LEU A 1 118 ? -5.674 -2.478 6.338 1.00 98.25 118 LEU A O 1
ATOM 937 N N . VAL A 1 119 ? -6.111 -3.375 4.333 1.00 98.25 119 VAL A N 1
ATOM 938 C CA . VAL A 1 119 ? -4.838 -2.975 3.729 1.00 98.25 119 VAL A CA 1
ATOM 939 C C . VAL A 1 119 ? -5.075 -1.795 2.794 1.00 98.25 119 VAL A C 1
ATOM 941 O O . VAL A 1 119 ? -5.923 -1.848 1.903 1.00 98.25 119 VAL A O 1
ATOM 944 N N . THR A 1 120 ? -4.326 -0.716 3.005 1.00 98.38 120 THR A N 1
ATOM 945 C CA . THR A 1 120 ? -4.354 0.505 2.181 1.00 98.38 120 THR A CA 1
ATOM 946 C C . THR A 1 120 ? -2.945 1.064 2.061 1.00 98.38 120 THR A C 1
ATOM 948 O O . THR A 1 120 ? -2.050 0.638 2.784 1.00 98.38 120 THR A O 1
ATOM 951 N N . HIS A 1 121 ? -2.734 2.045 1.187 1.00 98.06 121 HIS A N 1
ATOM 952 C CA . HIS A 1 121 ? -1.419 2.663 1.065 1.00 98.06 121 HIS A CA 1
ATOM 953 C C . HIS A 1 121 ? -0.988 3.408 2.339 1.00 98.06 121 HIS A C 1
ATOM 955 O O . HIS A 1 121 ? 0.052 3.094 2.911 1.00 98.06 121 HIS A O 1
ATOM 961 N N . ALA A 1 122 ? -1.805 4.343 2.831 1.00 96.94 122 ALA A N 1
ATOM 962 C CA . ALA A 1 122 ? -1.458 5.234 3.943 1.00 96.94 122 ALA A CA 1
ATOM 963 C C . ALA A 1 122 ? -2.281 5.037 5.225 1.00 96.94 122 ALA A C 1
ATOM 965 O O . ALA A 1 122 ? -2.162 5.812 6.172 1.00 96.94 122 ALA A O 1
ATOM 966 N N . GLY A 1 123 ? -3.114 3.999 5.272 1.00 97.69 123 GLY A N 1
ATOM 967 C CA . GLY A 1 123 ? -4.019 3.742 6.387 1.00 97.69 123 GLY A CA 1
ATOM 968 C C . GLY A 1 123 ? -5.327 4.525 6.282 1.00 97.69 123 GLY A C 1
ATOM 969 O O . GLY A 1 123 ? -5.430 5.573 5.642 1.00 97.69 123 GLY A O 1
ATOM 970 N N . LEU A 1 124 ? -6.360 4.020 6.946 1.00 98.25 124 LEU A N 1
ATOM 971 C CA . LEU A 1 124 ? -7.659 4.663 7.060 1.00 98.25 124 LEU A CA 1
ATOM 972 C C . LEU A 1 124 ? -7.705 5.490 8.348 1.00 98.25 124 LEU A C 1
ATOM 974 O O . LEU A 1 124 ? -7.695 4.948 9.452 1.00 98.25 124 LEU A O 1
ATOM 978 N N . THR A 1 125 ? -7.787 6.814 8.219 1.00 98.06 125 THR A N 1
ATOM 979 C CA . THR A 1 125 ? -7.931 7.701 9.382 1.00 98.06 125 THR A CA 1
ATOM 980 C C . THR A 1 125 ? -9.326 7.584 10.009 1.00 98.06 125 THR A C 1
ATOM 982 O O . THR A 1 125 ? -10.326 7.442 9.301 1.00 98.06 125 THR A O 1
ATOM 985 N N . GLY A 1 126 ? -9.419 7.701 11.336 1.00 97.25 126 GLY A N 1
ATOM 986 C CA . GLY A 1 126 ? -10.661 7.534 12.099 1.00 97.25 126 GLY A CA 1
ATOM 987 C C . GLY A 1 126 ? -11.773 8.499 11.682 1.00 97.25 126 GLY A C 1
ATOM 988 O O . GLY A 1 126 ? -12.924 8.088 11.529 1.00 97.25 126 GLY A O 1
ATOM 989 N N . ARG A 1 127 ? -11.455 9.771 11.384 1.00 96.19 127 ARG A N 1
ATOM 990 C CA . ARG A 1 127 ? -12.477 10.694 10.853 1.00 96.19 127 ARG A CA 1
ATOM 991 C C . ARG A 1 127 ? -12.878 10.362 9.425 1.00 96.19 127 ARG A C 1
ATOM 993 O O . ARG A 1 127 ? -14.030 10.570 9.070 1.00 96.19 127 ARG A O 1
ATOM 1000 N N . PHE A 1 128 ? -11.972 9.855 8.589 1.00 98.31 128 PHE A N 1
ATOM 1001 C CA . PHE A 1 128 ? -12.352 9.430 7.241 1.00 98.31 128 PHE A CA 1
ATOM 1002 C C . PHE A 1 128 ? -13.274 8.208 7.299 1.00 98.31 128 PHE A C 1
ATOM 1004 O O . PHE A 1 128 ? -14.309 8.187 6.635 1.00 98.31 128 PHE A O 1
ATOM 1011 N N . TRP A 1 129 ? -12.945 7.230 8.145 1.00 98.50 129 TRP A N 1
ATOM 1012 C CA . TRP A 1 129 ? -13.793 6.073 8.421 1.00 98.50 129 TRP A CA 1
ATOM 1013 C C . TRP A 1 129 ? -15.201 6.490 8.865 1.00 98.50 129 TRP A C 1
ATOM 1015 O O . TRP A 1 129 ? -16.187 6.079 8.253 1.00 98.50 129 TRP A O 1
ATOM 1025 N N . HIS A 1 130 ? -15.309 7.360 9.867 1.00 97.62 130 HIS A N 1
ATOM 1026 C CA . HIS A 1 130 ? -16.605 7.796 10.380 1.00 97.62 130 HIS A CA 1
ATOM 1027 C C . HIS A 1 130 ? -17.352 8.706 9.387 1.00 97.62 130 HIS A C 1
ATOM 1029 O O . HIS A 1 130 ? -18.457 8.384 8.957 1.00 97.62 130 HIS A O 1
ATOM 1035 N N . ASP A 1 131 ? -16.741 9.820 8.974 1.00 97.50 131 ASP A N 1
ATOM 1036 C CA . ASP A 1 131 ? -17.435 10.903 8.264 1.00 97.50 131 ASP A CA 1
ATOM 1037 C C . ASP A 1 131 ? -17.623 10.626 6.766 1.00 97.50 131 ASP A C 1
ATOM 1039 O O . ASP A 1 131 ? -18.536 11.169 6.145 1.00 97.50 131 ASP A O 1
ATOM 1043 N N . VAL A 1 132 ? -16.731 9.836 6.153 1.00 97.88 132 VAL A N 1
ATOM 1044 C CA . VAL A 1 132 ? -16.747 9.573 4.701 1.00 97.88 132 VAL A CA 1
ATOM 1045 C C . VAL A 1 132 ? -17.271 8.182 4.399 1.00 97.88 132 VAL A C 1
ATOM 1047 O O . VAL A 1 132 ? -18.087 8.032 3.490 1.00 97.88 132 VAL A O 1
ATOM 1050 N N . LEU A 1 133 ? -16.813 7.170 5.141 1.00 98.06 133 LEU A N 1
ATOM 1051 C CA . LEU A 1 133 ? -17.290 5.804 4.939 1.00 98.06 133 LEU A CA 1
ATOM 1052 C C . LEU A 1 133 ? -18.569 5.511 5.716 1.00 98.06 133 LEU A C 1
ATOM 1054 O O . LEU A 1 133 ? -19.204 4.515 5.399 1.00 98.06 133 LEU A O 1
ATOM 1058 N N . GLY A 1 134 ? -18.975 6.336 6.684 1.00 97.69 134 GLY A N 1
ATOM 1059 C CA . GLY A 1 134 ? -20.161 6.084 7.509 1.00 97.69 134 GLY A CA 1
ATOM 1060 C C . GLY A 1 134 ? -19.944 5.006 8.574 1.00 97.69 134 GLY A C 1
ATOM 1061 O O . GLY A 1 134 ? -20.898 4.334 8.952 1.00 97.69 134 GLY A O 1
ATOM 1062 N N . GLY A 1 135 ? -18.697 4.796 9.001 1.00 97.62 135 GLY A N 1
ATOM 1063 C CA . GLY A 1 135 ? -18.340 3.927 10.121 1.00 97.62 135 GLY A CA 1
ATOM 1064 C C . GLY A 1 135 ? -18.622 2.425 9.942 1.00 97.62 135 GLY A C 1
ATOM 1065 O O . GLY A 1 135 ? -19.237 1.839 10.833 1.00 97.62 135 GLY A O 1
ATOM 1066 N N . PRO A 1 136 ? -18.240 1.772 8.823 1.00 97.81 136 PRO A N 1
ATOM 1067 C CA . PRO A 1 136 ? -18.450 0.332 8.665 1.00 97.81 136 PRO A CA 1
ATOM 1068 C C . PRO A 1 136 ? -17.695 -0.464 9.741 1.00 97.81 136 PRO A C 1
ATOM 1070 O O . PRO A 1 136 ? -16.508 -0.224 9.963 1.00 97.81 136 PRO A O 1
ATOM 1073 N N . ALA A 1 137 ? -18.386 -1.412 10.381 1.00 96.31 137 ALA A N 1
ATOM 1074 C CA . ALA A 1 137 ? -17.779 -2.359 11.320 1.00 96.31 137 ALA A CA 1
ATOM 1075 C C . ALA A 1 137 ? -17.092 -3.532 10.602 1.00 96.31 137 ALA A C 1
ATOM 1077 O O . ALA A 1 137 ? -16.101 -4.058 11.086 1.00 96.31 137 ALA A O 1
ATOM 1078 N N . ASP A 1 138 ? -17.615 -3.924 9.439 1.00 96.00 138 ASP A N 1
ATOM 1079 C CA . ASP A 1 138 ? -17.059 -4.999 8.623 1.00 96.00 138 ASP A CA 1
ATOM 1080 C C . ASP A 1 138 ? -15.924 -4.494 7.715 1.00 96.00 138 ASP A C 1
ATOM 1082 O O . ASP A 1 138 ? -16.028 -3.423 7.102 1.00 96.00 138 ASP A O 1
ATOM 1086 N N . VAL A 1 139 ? -14.844 -5.276 7.625 1.00 97.31 139 VAL A N 1
ATOM 1087 C CA . VAL A 1 139 ? -13.647 -4.913 6.854 1.00 97.31 139 VAL A CA 1
ATOM 1088 C C . VAL A 1 139 ? -13.888 -4.978 5.343 1.00 97.31 139 VAL A C 1
ATOM 1090 O O . VAL A 1 139 ? -13.400 -4.104 4.623 1.00 97.31 139 VAL A O 1
ATOM 1093 N N . GLY A 1 140 ? -14.688 -5.938 4.865 1.00 97.38 140 GLY A N 1
ATOM 1094 C CA . GLY A 1 140 ? -15.037 -6.083 3.450 1.00 97.38 140 GLY A CA 1
ATOM 1095 C C . GLY A 1 140 ? -15.841 -4.877 2.979 1.00 97.38 140 GLY A C 1
ATOM 1096 O O . GLY A 1 140 ? -15.463 -4.187 2.033 1.00 97.38 140 GLY A O 1
ATOM 1097 N N . ALA A 1 141 ? -16.858 -4.491 3.754 1.00 97.94 141 ALA A N 1
ATOM 1098 C CA . ALA A 1 141 ? -17.640 -3.284 3.507 1.00 97.94 141 ALA A CA 1
ATOM 1099 C C . ALA A 1 141 ? -16.785 -2.002 3.508 1.00 97.94 141 ALA A C 1
ATOM 1101 O O . ALA A 1 141 ? -17.074 -1.065 2.757 1.00 97.94 141 ALA A O 1
ATOM 1102 N N . ALA A 1 142 ? -15.748 -1.921 4.349 1.00 98.38 142 ALA A N 1
ATOM 1103 C CA . ALA A 1 142 ? -14.813 -0.798 4.333 1.00 98.38 142 ALA A CA 1
ATOM 1104 C C . ALA A 1 142 ? -13.946 -0.792 3.062 1.00 98.38 142 ALA A C 1
ATOM 1106 O O . ALA A 1 142 ? -13.825 0.258 2.421 1.00 98.38 142 ALA A O 1
ATOM 1107 N N . ALA A 1 143 ? -13.392 -1.946 2.678 1.00 98.31 143 ALA A N 1
ATOM 1108 C CA . ALA A 1 143 ? -12.584 -2.107 1.472 1.00 98.31 143 ALA A CA 1
ATOM 1109 C C . ALA A 1 143 ? -13.385 -1.782 0.200 1.00 98.31 143 ALA A C 1
ATOM 1111 O O . ALA A 1 143 ? -12.932 -0.968 -0.607 1.00 98.31 143 ALA A O 1
ATOM 1112 N N . ASP A 1 144 ? -14.614 -2.284 0.074 1.00 96.75 144 ASP A N 1
ATOM 1113 C CA . ASP A 1 144 ? -15.506 -2.024 -1.065 1.00 96.75 144 ASP A CA 1
ATOM 1114 C C . ASP A 1 144 ? -15.841 -0.539 -1.222 1.00 96.75 144 ASP A C 1
ATOM 1116 O O . ASP A 1 144 ? -15.798 0.031 -2.323 1.00 96.75 144 ASP A O 1
ATOM 1120 N N . ARG A 1 145 ? -16.155 0.135 -0.106 1.00 98.00 145 ARG A N 1
ATOM 1121 C CA . ARG A 1 145 ? -16.432 1.580 -0.109 1.00 98.00 145 ARG A CA 1
ATOM 1122 C C . ARG A 1 145 ? -15.192 2.364 -0.526 1.00 98.00 145 ARG A C 1
ATOM 1124 O O . ARG A 1 145 ? -15.311 3.326 -1.287 1.00 98.00 145 ARG A O 1
ATOM 1131 N N . LEU A 1 146 ? -14.007 1.956 -0.075 1.00 97.75 146 LEU A N 1
ATOM 1132 C CA . LEU A 1 146 ? -12.746 2.585 -0.460 1.00 97.75 146 LEU A CA 1
ATOM 1133 C C . LEU A 1 146 ? -12.393 2.350 -1.930 1.00 97.75 146 LEU A C 1
ATOM 1135 O O . LEU A 1 146 ? -12.053 3.314 -2.614 1.00 97.75 146 LEU A O 1
ATOM 1139 N N . ALA A 1 147 ? -12.537 1.128 -2.442 1.00 92.88 147 ALA A N 1
ATOM 1140 C CA . ALA A 1 147 ? -12.335 0.810 -3.855 1.00 92.88 147 ALA A CA 1
ATOM 1141 C C . ALA A 1 147 ? -13.297 1.611 -4.755 1.00 92.88 147 ALA A C 1
ATOM 1143 O O . ALA A 1 147 ? -12.894 2.202 -5.765 1.00 92.88 147 ALA A O 1
ATOM 1144 N N . THR A 1 148 ? -14.559 1.738 -4.328 1.00 94.19 148 THR A N 1
ATOM 1145 C CA . THR A 1 148 ? -15.562 2.573 -5.000 1.00 94.19 148 THR A CA 1
ATOM 1146 C C . THR A 1 148 ? -15.152 4.045 -5.014 1.00 94.19 148 THR A C 1
ATOM 1148 O O . THR A 1 148 ? -15.236 4.692 -6.063 1.00 94.19 148 THR A O 1
ATOM 1151 N N . LEU A 1 149 ? -14.692 4.588 -3.880 1.00 95.12 149 LEU A N 1
ATOM 1152 C CA . LEU A 1 149 ? -14.215 5.971 -3.787 1.00 95.12 149 LEU A CA 1
ATOM 1153 C C . LEU A 1 149 ? -12.969 6.206 -4.640 1.00 95.12 149 LEU A C 1
ATOM 1155 O O . LEU A 1 149 ? -12.918 7.222 -5.328 1.00 95.12 149 LEU A O 1
ATOM 1159 N N . ALA A 1 150 ? -12.000 5.291 -4.631 1.00 93.31 150 ALA A N 1
ATOM 1160 C CA . ALA A 1 150 ? -10.786 5.402 -5.435 1.00 93.31 150 ALA A CA 1
ATOM 1161 C C . ALA A 1 150 ? -11.114 5.545 -6.929 1.00 93.31 150 ALA A C 1
ATOM 1163 O O . ALA A 1 150 ? -10.519 6.373 -7.612 1.00 93.31 150 ALA A O 1
ATOM 1164 N N . THR A 1 151 ? -12.123 4.812 -7.404 1.00 90.81 151 THR A N 1
ATOM 1165 C CA . THR A 1 151 ? -12.539 4.811 -8.813 1.00 90.81 151 THR A CA 1
ATOM 1166 C C . THR A 1 151 ? -13.434 6.003 -9.170 1.00 90.81 151 THR A C 1
ATOM 1168 O O . THR A 1 151 ? -13.186 6.708 -10.146 1.00 90.81 151 THR A O 1
ATOM 1171 N N . HIS A 1 152 ? -14.481 6.263 -8.380 1.00 92.38 152 HIS A N 1
ATOM 1172 C CA . HIS A 1 152 ? -15.554 7.196 -8.758 1.00 92.38 152 HIS A CA 1
ATOM 1173 C C . HIS A 1 152 ? -15.419 8.583 -8.130 1.00 92.38 152 HIS A C 1
ATOM 1175 O O . HIS A 1 152 ? -15.990 9.557 -8.620 1.00 92.38 152 HIS A O 1
ATOM 1181 N N . LYS A 1 153 ? -14.699 8.684 -7.012 1.00 93.88 153 LYS A N 1
ATOM 1182 C CA . LYS A 1 153 ? -14.462 9.938 -6.288 1.00 93.88 153 LYS A CA 1
ATOM 1183 C C . LYS A 1 153 ? -12.986 10.040 -5.882 1.00 93.88 153 LYS A C 1
ATOM 1185 O O . LYS A 1 153 ? -12.703 10.244 -4.697 1.00 93.88 153 LYS A O 1
ATOM 1190 N N . PRO A 1 154 ? -12.037 9.945 -6.833 1.00 91.56 154 PRO A N 1
ATOM 1191 C CA . PRO A 1 154 ? -10.611 9.864 -6.522 1.00 91.56 154 PRO A CA 1
ATOM 1192 C C . PRO A 1 154 ? -10.103 11.055 -5.704 1.00 91.56 154 PRO A C 1
ATOM 1194 O O . PRO A 1 154 ? -9.243 10.883 -4.853 1.00 91.56 154 PRO A O 1
ATOM 1197 N N . ALA A 1 155 ? -10.669 12.254 -5.883 1.00 90.94 155 ALA A N 1
ATOM 1198 C CA . ALA A 1 155 ? -10.324 13.423 -5.068 1.00 90.94 155 ALA A CA 1
ATOM 1199 C C . ALA A 1 155 ? -10.746 13.290 -3.590 1.00 90.94 155 ALA A C 1
ATOM 1201 O O . ALA A 1 155 ? -10.112 13.868 -2.710 1.00 90.94 155 ALA A O 1
ATOM 1202 N N . VAL A 1 156 ? -11.815 12.537 -3.307 1.00 93.88 156 VAL A N 1
ATOM 1203 C CA . VAL A 1 156 ? -12.239 12.219 -1.937 1.00 93.88 156 VAL A CA 1
ATOM 1204 C C . VAL A 1 156 ? -11.341 11.133 -1.362 1.00 93.88 156 VAL A C 1
ATOM 1206 O O . VAL A 1 156 ? -10.859 11.295 -0.250 1.00 93.88 156 VAL A O 1
ATOM 1209 N N . TYR A 1 157 ? -11.070 10.068 -2.120 1.00 94.81 157 TYR A N 1
ATOM 1210 C CA . TYR A 1 157 ? -10.136 9.017 -1.706 1.00 94.81 157 TYR A CA 1
ATOM 1211 C C . TYR A 1 157 ? -8.733 9.579 -1.410 1.00 94.81 157 TYR A C 1
ATOM 1213 O O . TYR A 1 157 ? -8.147 9.301 -0.371 1.00 94.81 157 TYR A O 1
ATOM 1221 N N . ALA A 1 158 ? -8.238 10.464 -2.275 1.00 93.12 158 ALA A N 1
ATOM 1222 C CA . ALA A 1 158 ? -6.961 11.156 -2.146 1.00 93.12 158 ALA A CA 1
ATOM 1223 C C . ALA A 1 158 ? -7.061 12.468 -1.348 1.00 93.12 158 ALA A C 1
ATOM 1225 O O . ALA A 1 158 ? -6.297 13.403 -1.604 1.00 93.12 158 ALA A O 1
ATOM 1226 N N . ARG A 1 159 ? -8.008 12.578 -0.403 1.00 92.44 159 ARG A N 1
ATOM 1227 C CA . ARG A 1 159 ? -8.168 13.794 0.402 1.00 92.44 159 ARG A CA 1
ATOM 1228 C C . ARG A 1 159 ? -6.825 14.157 1.070 1.00 92.44 159 ARG A C 1
ATOM 1230 O O . ARG A 1 159 ? -6.292 13.322 1.802 1.00 92.44 159 ARG A O 1
ATOM 1237 N N . PRO A 1 160 ? -6.299 15.379 0.862 1.00 90.00 160 PRO A N 1
ATOM 1238 C CA . PRO A 1 160 ? -4.967 15.762 1.325 1.00 90.00 160 PRO A CA 1
ATOM 1239 C C . PRO A 1 160 ? -4.758 15.599 2.836 1.00 90.00 160 PRO A C 1
ATOM 1241 O O . PRO A 1 160 ? -5.609 16.018 3.626 1.00 90.00 160 PRO A O 1
ATOM 1244 N N . GLY A 1 161 ? -3.602 15.052 3.214 1.00 86.00 161 GLY A N 1
ATOM 1245 C CA . GLY A 1 161 ? -3.021 15.158 4.556 1.00 86.00 161 GLY A CA 1
ATOM 1246 C C . GLY A 1 161 ? -2.065 16.348 4.675 1.00 86.00 161 GLY A C 1
ATOM 1247 O O . GLY A 1 161 ? -1.953 17.168 3.756 1.00 86.00 161 GLY A O 1
ATOM 1248 N N . H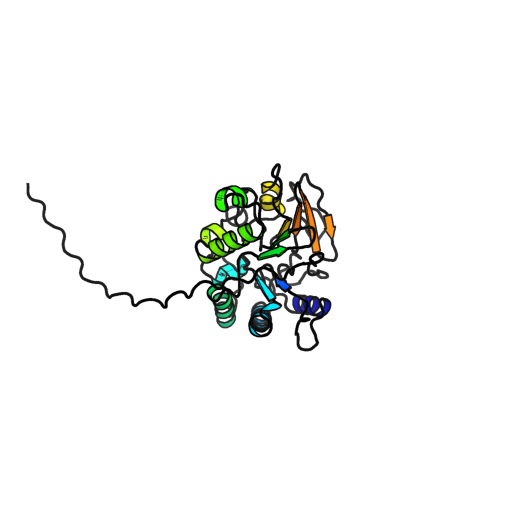IS A 1 162 ? -1.334 16.444 5.783 1.00 83.69 162 HIS A N 1
ATOM 1249 C CA . HIS A 1 162 ? -0.478 17.593 6.088 1.00 83.69 162 HIS A CA 1
ATOM 1250 C C . HIS A 1 162 ? 0.644 17.791 5.062 1.00 83.69 162 HIS A C 1
ATOM 1252 O O . HIS A 1 162 ? 1.035 18.933 4.811 1.00 83.69 162 HIS A O 1
ATOM 1258 N N . LEU A 1 163 ? 1.132 16.697 4.454 1.00 76.94 163 LEU A N 1
ATOM 1259 C CA . LEU A 1 163 ? 2.207 16.706 3.453 1.00 76.94 163 LEU A CA 1
ATOM 1260 C C . LEU A 1 163 ? 1.821 17.510 2.202 1.00 76.94 163 LEU A C 1
ATOM 1262 O O . LEU A 1 163 ? 2.685 18.046 1.513 1.00 76.94 163 LEU A O 1
ATOM 1266 N N . LEU A 1 164 ? 0.519 17.640 1.939 1.00 77.25 164 LEU A N 1
ATOM 1267 C CA . LEU A 1 164 ? -0.036 18.417 0.831 1.00 77.25 164 LEU A CA 1
ATOM 1268 C C . LEU A 1 164 ? -0.841 19.641 1.278 1.00 77.25 164 LEU A C 1
ATOM 1270 O O . LEU A 1 164 ? -0.927 20.624 0.548 1.00 77.25 164 LEU A O 1
ATOM 1274 N N . GLY A 1 165 ? -1.441 19.600 2.467 1.00 70.19 165 GLY A N 1
ATOM 1275 C CA . GLY A 1 165 ? -2.321 20.637 3.012 1.00 70.19 165 GLY A CA 1
ATOM 1276 C C . GLY A 1 165 ? -1.599 21.861 3.583 1.00 70.19 165 GLY A C 1
ATOM 1277 O O . GLY A 1 165 ? -2.180 22.585 4.392 1.00 70.19 165 GLY A O 1
ATOM 1278 N N . GLY A 1 166 ? -0.329 22.081 3.226 1.00 70.56 166 GLY A N 1
ATOM 1279 C CA . GLY A 1 166 ? 0.482 23.180 3.752 1.00 70.56 166 GLY A CA 1
ATOM 1280 C C . GLY A 1 166 ? 0.785 23.037 5.246 1.00 70.56 166 GLY A C 1
ATOM 1281 O O . GLY A 1 166 ? 0.654 24.009 5.988 1.00 70.56 166 GLY A O 1
ATOM 1282 N N . ASN A 1 167 ? 1.146 21.828 5.692 1.00 71.69 167 ASN A N 1
ATOM 1283 C CA . ASN A 1 167 ? 1.459 21.475 7.085 1.00 71.69 167 ASN A CA 1
ATOM 1284 C C . ASN A 1 167 ? 0.284 21.581 8.074 1.00 71.69 167 ASN A C 1
ATOM 1286 O O . ASN A 1 167 ? 0.486 21.497 9.286 1.00 71.69 167 ASN A O 1
ATOM 1290 N N . ARG A 1 168 ? -0.955 21.744 7.593 1.00 80.56 168 ARG A N 1
ATOM 1291 C CA . ARG A 1 168 ? -2.147 21.633 8.442 1.00 80.56 168 ARG A CA 1
ATOM 1292 C C . ARG A 1 168 ? -2.505 20.165 8.631 1.00 80.56 168 ARG A C 1
ATOM 1294 O O . ARG A 1 168 ? -2.751 19.471 7.651 1.00 80.56 168 ARG A O 1
ATOM 1301 N N . LEU A 1 169 ? -2.563 19.722 9.885 1.00 86.62 169 LEU A N 1
ATOM 1302 C CA . LEU A 1 169 ? -3.000 18.370 10.231 1.00 86.62 169 LEU A CA 1
ATOM 1303 C C . LEU A 1 169 ? -4.443 18.135 9.781 1.00 86.62 169 LEU A C 1
ATOM 1305 O O . LEU A 1 169 ? -5.327 18.947 10.069 1.00 86.62 169 LEU A O 1
ATOM 1309 N N . ASN A 1 170 ? -4.685 16.999 9.133 1.00 91.38 170 ASN A N 1
ATOM 1310 C CA . ASN A 1 170 ? -6.012 16.548 8.760 1.00 91.38 170 ASN A CA 1
ATOM 1311 C C . ASN A 1 170 ? -6.253 15.128 9.291 1.00 91.38 170 ASN A C 1
ATOM 1313 O O . ASN A 1 170 ? -5.891 14.137 8.667 1.00 91.38 170 ASN A O 1
ATOM 1317 N N . LEU A 1 171 ? -6.943 15.018 10.430 1.00 93.06 171 LEU A N 1
ATOM 1318 C CA . LEU A 1 171 ? -7.323 13.720 11.015 1.00 93.06 171 LEU A CA 1
ATOM 1319 C C . LEU A 1 171 ? -8.368 12.952 10.190 1.00 93.06 171 LEU A C 1
ATOM 1321 O O . LEU A 1 171 ? -8.754 11.852 10.569 1.00 93.06 171 LEU A O 1
ATOM 1325 N N . GLY A 1 172 ? -8.867 13.552 9.109 1.00 95.31 172 GLY A N 1
ATOM 1326 C CA . GLY A 1 172 ? -9.674 12.901 8.089 1.00 95.31 172 GLY A CA 1
ATOM 1327 C C . GLY A 1 172 ? -8.952 12.842 6.749 1.00 95.31 172 GLY A C 1
ATOM 1328 O O . GLY A 1 172 ? -9.638 12.911 5.732 1.00 95.31 172 GLY A O 1
ATOM 1329 N N . ALA A 1 173 ? -7.612 12.814 6.726 1.00 95.56 173 ALA A N 1
ATOM 1330 C CA . ALA A 1 173 ? -6.822 12.578 5.520 1.00 95.56 173 ALA A CA 1
ATOM 1331 C C . ALA A 1 173 ? -7.199 11.230 4.892 1.00 95.56 173 ALA A C 1
ATOM 1333 O O . ALA A 1 173 ? -7.533 10.271 5.593 1.00 95.56 173 ALA A O 1
ATOM 1334 N N . GLY A 1 174 ? -7.202 11.186 3.562 1.00 96.00 174 GLY A N 1
ATOM 1335 C CA . GLY A 1 174 ? -7.586 9.992 2.823 1.00 96.00 174 GLY A CA 1
ATOM 1336 C C . GLY A 1 174 ? -6.483 8.928 2.808 1.00 96.00 174 GLY A C 1
ATOM 1337 O O . GLY A 1 174 ? -5.319 9.260 3.061 1.00 96.00 174 GLY A O 1
ATOM 1338 N N . PRO A 1 175 ? -6.806 7.673 2.442 1.00 96.31 175 PRO A N 1
ATOM 1339 C CA . PRO A 1 175 ? -5.868 6.546 2.528 1.00 96.31 175 PRO A CA 1
ATOM 1340 C C . PRO A 1 175 ? -4.693 6.577 1.553 1.00 96.31 175 PRO A C 1
ATOM 1342 O O . PRO A 1 175 ? -3.908 5.638 1.509 1.00 96.31 175 PRO A O 1
ATOM 1345 N N . LEU A 1 176 ? -4.569 7.642 0.765 1.00 94.12 176 LEU A N 1
ATOM 1346 C CA . LEU A 1 176 ? -3.433 7.878 -0.117 1.00 94.12 176 LEU A CA 1
ATOM 1347 C C . LEU A 1 176 ? -2.376 8.811 0.498 1.00 94.12 176 LEU A C 1
ATOM 1349 O O . LEU A 1 176 ? -1.271 8.882 -0.015 1.00 94.12 176 LEU A O 1
ATOM 1353 N N . TRP A 1 177 ? -2.728 9.578 1.535 1.00 92.94 177 TRP A N 1
ATOM 1354 C CA . TRP A 1 177 ? -1.918 10.718 1.993 1.00 92.94 177 TRP A CA 1
ATOM 1355 C C . TRP A 1 177 ? -1.757 10.836 3.503 1.00 92.94 177 TRP A C 1
ATOM 1357 O O . TRP A 1 177 ? -1.035 11.723 3.959 1.00 92.94 177 TRP A O 1
ATOM 1367 N N . ALA A 1 178 ? -2.473 10.025 4.277 1.00 93.81 178 ALA A N 1
ATOM 1368 C CA . ALA A 1 178 ? -2.431 10.107 5.725 1.00 93.81 178 ALA A CA 1
ATOM 1369 C C . ALA A 1 178 ? -1.016 9.811 6.236 1.00 93.81 178 ALA A C 1
ATOM 1371 O O . ALA A 1 178 ? -0.488 8.718 6.068 1.00 93.81 178 ALA A O 1
ATOM 1372 N N . ALA A 1 179 ? -0.393 10.782 6.895 1.00 91.44 179 ALA A N 1
ATOM 1373 C CA . ALA A 1 179 ? 0.892 10.536 7.532 1.00 91.44 179 ALA A CA 1
ATOM 1374 C C . ALA A 1 179 ? 0.698 9.708 8.811 1.00 91.44 179 ALA A C 1
ATOM 1376 O O . ALA A 1 179 ? -0.020 10.139 9.725 1.00 91.44 179 ALA A O 1
ATOM 1377 N N . ALA A 1 180 ? 1.383 8.563 8.898 1.00 90.75 180 ALA A N 1
ATOM 1378 C CA . ALA A 1 180 ? 1.247 7.588 9.981 1.00 90.75 180 ALA A CA 1
ATOM 1379 C C . ALA A 1 180 ? 1.224 8.232 11.382 1.00 90.75 180 ALA A C 1
ATOM 1381 O O . ALA A 1 180 ? 0.259 8.111 12.138 1.00 90.75 180 ALA A O 1
ATOM 1382 N N . SER A 1 181 ? 2.262 9.001 11.707 1.00 86.56 181 SER A N 1
ATOM 1383 C CA . SER A 1 181 ? 2.496 9.507 13.064 1.00 86.56 181 SER A CA 1
ATOM 1384 C C . SER A 1 181 ? 1.610 10.692 13.448 1.00 86.56 181 SER A C 1
ATOM 1386 O O . SER A 1 181 ? 1.238 10.846 14.606 1.00 86.56 181 SER A O 1
ATOM 1388 N N . SER A 1 182 ? 1.269 11.555 12.492 1.00 87.19 182 SER A N 1
ATOM 1389 C CA . SER A 1 182 ? 0.597 12.831 12.773 1.00 87.19 182 SER A CA 1
ATOM 1390 C C . SER A 1 182 ? -0.893 12.839 12.441 1.00 87.19 182 SER A C 1
ATOM 1392 O O . SER A 1 182 ? -1.610 13.728 12.896 1.00 87.19 182 SER A O 1
ATOM 1394 N N . GLU A 1 183 ? -1.355 11.898 11.616 1.00 93.12 183 GLU A N 1
ATOM 1395 C CA . GLU A 1 183 ? -2.732 11.869 11.116 1.00 93.12 183 GLU A CA 1
ATOM 1396 C C . GLU A 1 183 ? -3.386 10.514 11.343 1.00 93.12 183 GLU A C 1
ATOM 1398 O O . GLU A 1 183 ? -4.416 10.477 12.009 1.00 93.12 183 GLU A O 1
ATOM 1403 N N . LEU A 1 184 ? -2.780 9.413 10.881 1.00 94.62 184 LEU A N 1
ATOM 1404 C CA . LEU A 1 184 ? -3.354 8.074 11.045 1.00 94.62 184 LEU A CA 1
ATOM 1405 C C . LEU A 1 184 ? -3.509 7.710 12.522 1.00 94.62 184 LEU A C 1
ATOM 1407 O O . LEU A 1 184 ? -4.635 7.648 13.009 1.00 94.62 184 LEU A O 1
ATOM 1411 N N . LEU A 1 185 ? -2.408 7.544 13.256 1.00 92.44 185 LEU A N 1
ATOM 1412 C CA . LEU A 1 185 ? -2.459 7.121 14.659 1.00 92.44 185 LEU A CA 1
ATOM 1413 C C . LEU A 1 185 ? -3.259 8.106 15.538 1.00 92.44 185 LEU A C 1
ATOM 1415 O O . LEU A 1 185 ? -4.135 7.661 16.281 1.00 92.44 185 LEU A O 1
ATOM 1419 N N . PRO A 1 186 ? -3.068 9.441 15.443 1.00 91.12 186 PRO A N 1
ATOM 1420 C CA . PRO A 1 186 ? -3.829 10.378 16.269 1.00 91.12 186 PRO A CA 1
ATOM 1421 C C . PRO A 1 186 ? -5.325 10.421 15.947 1.00 91.12 186 PRO A C 1
ATOM 1423 O O . PRO A 1 186 ? -6.117 10.752 16.830 1.00 91.12 186 PRO A O 1
ATOM 1426 N N . SER A 1 187 ? -5.732 10.094 14.713 1.00 94.31 187 SER A N 1
ATOM 1427 C CA . SER A 1 187 ? -7.150 10.100 14.325 1.00 94.31 187 SER A CA 1
ATOM 1428 C C . SER A 1 187 ? -7.985 9.019 15.013 1.00 94.31 187 SER A C 1
ATOM 1430 O O . SER A 1 187 ? -9.204 9.161 15.060 1.00 94.31 187 SER A O 1
ATOM 1432 N N . TRP A 1 188 ? -7.340 7.991 15.572 1.00 94.50 188 TRP A N 1
ATOM 1433 C CA . TRP A 1 188 ? -7.980 6.890 16.298 1.00 94.50 188 TRP A CA 1
ATOM 1434 C C . TRP A 1 188 ? -7.975 7.074 17.819 1.00 94.50 188 TRP A C 1
ATOM 1436 O O . TRP A 1 188 ? -8.438 6.215 18.565 1.00 94.50 188 TRP A O 1
ATOM 1446 N N . ARG A 1 189 ? -7.483 8.211 18.326 1.00 89.50 189 ARG A N 1
ATOM 1447 C CA . ARG A 1 189 ? -7.453 8.463 19.769 1.00 89.50 189 ARG A CA 1
ATOM 1448 C C . ARG A 1 189 ? -8.870 8.484 20.352 1.00 89.50 189 ARG A C 1
ATOM 1450 O O . ARG A 1 189 ? -9.665 9.363 20.029 1.00 89.50 189 ARG A O 1
ATOM 1457 N N . GLY A 1 190 ? -9.133 7.570 21.287 1.00 88.38 190 GLY A N 1
ATOM 1458 C CA . GLY A 1 190 ? -10.427 7.457 21.966 1.00 88.38 190 GLY A CA 1
ATOM 1459 C C . GLY A 1 190 ? -11.526 6.811 21.118 1.00 88.38 190 GLY A C 1
ATOM 1460 O O . GLY A 1 190 ? -12.690 6.891 21.500 1.00 88.38 190 GLY A O 1
ATOM 1461 N N . ILE A 1 191 ? -11.167 6.197 19.988 1.00 91.62 191 ILE A N 1
ATOM 1462 C CA . ILE A 1 191 ? -12.069 5.453 19.108 1.00 91.62 191 ILE A CA 1
ATOM 1463 C C . ILE A 1 191 ? -11.548 4.015 19.033 1.00 91.62 191 ILE A C 1
ATOM 1465 O O . ILE A 1 191 ? -10.352 3.798 18.853 1.00 91.62 191 ILE A O 1
ATOM 1469 N N . GLU A 1 192 ? -12.441 3.044 19.195 1.00 95.06 192 GLU A N 1
ATOM 1470 C CA . GLU A 1 192 ? -1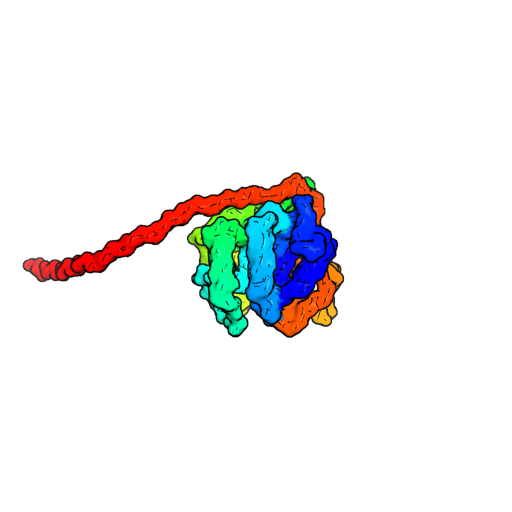2.117 1.630 19.011 1.00 95.06 192 GLU A CA 1
ATOM 1471 C C . GLU A 1 192 ? -12.003 1.304 17.518 1.00 95.06 192 GLU A C 1
ATOM 1473 O O . GLU A 1 192 ? -12.828 1.743 16.712 1.00 95.06 192 GLU A O 1
ATOM 1478 N N . LEU A 1 193 ? -10.962 0.563 17.145 1.00 97.06 193 LEU A N 1
ATOM 1479 C CA . LEU A 1 193 ? -10.788 0.072 15.789 1.00 97.06 193 LEU A CA 1
ATOM 1480 C C . LEU A 1 193 ? -11.854 -0.990 15.485 1.00 97.06 193 LEU A C 1
ATOM 1482 O O . LEU A 1 193 ? -11.958 -1.963 16.227 1.00 97.06 193 LEU A O 1
ATOM 1486 N N . PRO A 1 194 ? -12.607 -0.864 14.379 1.00 96.94 194 PRO A N 1
ATOM 1487 C CA . PRO A 1 194 ? -13.518 -1.923 13.938 1.00 96.94 194 PRO A CA 1
ATOM 1488 C C . PRO A 1 194 ? -12.774 -3.149 13.380 1.00 96.94 194 PRO A C 1
ATOM 1490 O O . PRO A 1 194 ? -13.324 -4.243 13.332 1.00 96.94 194 PRO A O 1
ATOM 1493 N N . PHE A 1 195 ? -11.538 -2.947 12.924 1.00 97.44 195 PHE A N 1
ATOM 1494 C CA . PHE A 1 195 ? -10.640 -3.946 12.357 1.00 97.44 195 PHE A CA 1
ATOM 1495 C C . PHE A 1 195 ? -9.208 -3.405 12.391 1.00 97.44 195 PHE A C 1
ATOM 1497 O O . PHE A 1 195 ? -8.983 -2.189 12.460 1.00 97.44 195 PHE A O 1
ATOM 1504 N N . SER A 1 196 ? -8.235 -4.303 12.290 1.00 97.62 196 SER A N 1
ATOM 1505 C CA . SER A 1 196 ? -6.825 -3.934 12.208 1.00 97.62 196 SER A CA 1
ATOM 1506 C C . SER A 1 196 ? -6.464 -3.387 10.831 1.00 97.62 196 SER A C 1
ATOM 1508 O O . SER A 1 196 ? -7.202 -3.548 9.858 1.00 97.62 196 SER A O 1
ATOM 1510 N N . GLN A 1 197 ? -5.333 -2.693 10.730 1.00 98.06 197 GLN A N 1
ATOM 1511 C CA . GLN A 1 197 ? -4.911 -2.042 9.490 1.00 98.06 197 GLN A CA 1
ATOM 1512 C C . GLN A 1 197 ? -3.456 -2.345 9.153 1.00 98.06 197 GLN A C 1
ATOM 1514 O O . GLN A 1 197 ? -2.618 -2.430 10.047 1.00 98.06 197 GLN A O 1
ATOM 1519 N N . VAL A 1 198 ? -3.151 -2.431 7.857 1.00 97.88 198 VAL A N 1
ATOM 1520 C CA . VAL A 1 198 ? -1.780 -2.499 7.332 1.00 97.88 198 VAL A CA 1
ATOM 1521 C C . VAL A 1 198 ? -1.573 -1.375 6.312 1.00 97.88 198 VAL A C 1
ATOM 1523 O O . VAL A 1 198 ? -2.431 -1.163 5.451 1.00 97.88 198 VAL A O 1
ATOM 1526 N N . HIS A 1 199 ? -0.450 -0.656 6.404 1.00 97.94 199 HIS A N 1
ATOM 1527 C CA . HIS A 1 199 ? -0.111 0.447 5.495 1.00 97.94 199 HIS A CA 1
ATOM 1528 C C . HIS A 1 199 ? 1.388 0.529 5.172 1.00 97.94 199 HIS A C 1
ATOM 1530 O O . HIS A 1 199 ? 2.212 0.066 5.955 1.00 97.94 199 HIS A O 1
ATOM 1536 N N . GLY A 1 200 ? 1.742 1.136 4.035 1.00 95.00 200 GLY A N 1
ATOM 1537 C CA . GLY A 1 200 ? 3.130 1.359 3.599 1.00 95.00 200 GLY A CA 1
ATOM 1538 C C . GLY A 1 200 ? 3.606 2.810 3.638 1.00 95.00 200 GLY A C 1
ATOM 1539 O O . GLY A 1 200 ? 4.800 3.035 3.550 1.00 95.00 200 GLY A O 1
ATOM 1540 N N . HIS A 1 201 ? 2.714 3.788 3.814 1.00 90.06 201 HIS A N 1
ATOM 1541 C CA . HIS A 1 201 ? 3.084 5.202 3.721 1.00 90.06 201 HIS A CA 1
ATOM 1542 C C . HIS A 1 201 ? 3.480 5.812 5.072 1.00 90.06 201 HIS A C 1
ATOM 1544 O O . HIS A 1 201 ? 2.629 6.123 5.916 1.00 90.06 201 HIS A O 1
ATOM 1550 N N . GLY A 1 202 ? 4.773 6.062 5.245 1.00 84.56 202 GLY A N 1
ATOM 1551 C CA . GLY A 1 202 ? 5.339 6.732 6.404 1.00 84.56 202 GLY A CA 1
ATOM 1552 C C . GLY A 1 202 ? 5.488 5.815 7.617 1.00 84.56 202 GLY A C 1
ATOM 1553 O O . GLY A 1 202 ? 4.622 5.006 7.940 1.00 84.56 202 GLY A O 1
ATOM 1554 N N . SER A 1 203 ? 6.572 6.015 8.365 1.00 83.69 203 SER A N 1
ATOM 1555 C CA . SER A 1 203 ? 6.834 5.319 9.625 1.00 83.69 203 SER A CA 1
ATOM 1556 C C . SER A 1 203 ? 6.855 6.297 10.808 1.00 83.69 203 SER A C 1
ATOM 1558 O O . SER A 1 203 ? 7.346 7.426 10.675 1.00 83.69 203 SER A O 1
ATOM 1560 N N . PRO A 1 204 ? 6.374 5.892 12.000 1.00 78.38 204 PRO A N 1
ATOM 1561 C CA . PRO A 1 204 ? 6.633 6.623 13.238 1.00 78.38 204 PRO A CA 1
ATOM 1562 C C . PRO A 1 204 ? 8.102 6.579 13.675 1.00 78.38 204 PRO A C 1
ATOM 1564 O O . PRO A 1 204 ? 8.479 7.345 14.565 1.00 78.38 204 PRO A O 1
ATOM 1567 N N . ILE A 1 205 ? 8.932 5.745 13.044 1.00 79.38 205 ILE A N 1
ATOM 1568 C CA . ILE A 1 205 ? 10.356 5.567 13.338 1.00 79.38 205 ILE A CA 1
ATOM 1569 C C . ILE A 1 205 ? 11.213 6.224 12.263 1.00 79.38 205 ILE A C 1
ATOM 1571 O O . ILE A 1 205 ? 10.976 6.049 11.070 1.00 79.38 205 ILE A O 1
ATOM 1575 N N . ASP A 1 206 ? 12.261 6.925 12.690 1.00 80.69 206 ASP A N 1
ATOM 1576 C CA . ASP A 1 206 ? 13.379 7.230 11.804 1.00 80.69 206 ASP A CA 1
ATOM 1577 C C . ASP A 1 206 ? 14.333 6.030 11.779 1.00 80.69 206 ASP A C 1
ATOM 1579 O O . ASP A 1 206 ? 15.115 5.789 12.703 1.00 80.69 206 ASP A O 1
ATOM 1583 N N . TRP A 1 207 ? 14.279 5.259 10.693 1.00 82.31 207 TRP A N 1
ATOM 1584 C CA . TRP A 1 207 ? 15.092 4.054 10.525 1.00 82.31 207 TRP A CA 1
ATOM 1585 C C . TRP A 1 207 ? 16.600 4.318 10.413 1.00 82.31 207 TRP A C 1
ATOM 1587 O O . TRP A 1 207 ? 17.376 3.361 10.430 1.00 82.31 207 TRP A O 1
ATOM 1597 N N . SER A 1 208 ? 17.045 5.575 10.267 1.00 75.50 208 SER A N 1
ATOM 1598 C CA . SER A 1 208 ? 18.476 5.909 10.268 1.00 75.50 208 SER A CA 1
ATOM 1599 C C . SER A 1 208 ? 19.099 5.844 11.659 1.00 75.50 208 SER A C 1
ATOM 1601 O O . SER A 1 208 ? 20.254 5.437 11.784 1.00 75.50 208 SER A O 1
ATOM 1603 N N . CYS A 1 209 ? 18.333 6.188 12.691 1.00 68.25 209 CYS A N 1
ATOM 1604 C CA . CYS A 1 209 ? 18.766 6.171 14.086 1.00 68.25 209 CYS A CA 1
ATOM 1605 C C . CYS A 1 209 ? 17.997 5.158 14.948 1.00 68.25 209 CYS A C 1
ATOM 1607 O O . CYS A 1 209 ? 18.333 5.005 16.119 1.00 68.25 209 CYS A O 1
ATOM 1609 N N . ASN A 1 210 ? 17.010 4.448 14.379 1.00 66.25 210 ASN A N 1
ATOM 1610 C CA . ASN A 1 210 ? 16.025 3.640 15.115 1.00 66.25 210 ASN A CA 1
ATOM 1611 C C . ASN A 1 210 ? 15.378 4.429 16.263 1.00 66.25 210 ASN A C 1
ATOM 1613 O O . ASN A 1 210 ? 15.048 3.868 17.308 1.00 66.25 210 ASN A O 1
ATOM 1617 N N . ASP A 1 211 ? 15.228 5.736 16.069 1.00 64.25 211 ASP A N 1
ATOM 1618 C CA . ASP A 1 211 ? 14.595 6.608 17.041 1.00 64.25 211 ASP A CA 1
ATOM 1619 C C . ASP A 1 211 ? 13.107 6.685 16.725 1.00 64.25 211 ASP A C 1
ATOM 1621 O O . ASP A 1 211 ? 12.708 6.759 15.554 1.00 64.25 211 ASP A O 1
ATOM 1625 N N . LEU A 1 212 ? 12.283 6.701 17.773 1.00 62.75 212 LEU A N 1
ATOM 1626 C CA . LEU A 1 212 ? 10.917 7.175 17.619 1.00 62.75 212 LEU A CA 1
ATOM 1627 C C . LEU A 1 212 ? 11.062 8.583 17.077 1.00 62.75 212 LEU A C 1
ATOM 1629 O O . LEU A 1 212 ? 11.605 9.456 17.750 1.00 62.75 212 LEU A O 1
ATOM 1633 N N . SER A 1 213 ? 10.638 8.793 15.831 1.00 54.81 213 SER A N 1
ATOM 1634 C CA . SER A 1 213 ? 10.746 10.116 15.246 1.00 54.81 213 SER A CA 1
ATOM 1635 C C . SER A 1 213 ? 10.124 11.099 16.239 1.00 54.81 213 SER A C 1
ATOM 1637 O O . SER A 1 213 ? 9.089 10.813 16.851 1.00 54.81 213 SER A O 1
ATOM 1639 N N . THR A 1 214 ? 10.701 12.293 16.378 1.00 48.06 214 THR A N 1
ATOM 1640 C CA . THR A 1 214 ? 10.113 13.403 17.160 1.00 48.06 214 THR A CA 1
ATOM 1641 C C . THR A 1 214 ? 8.682 13.768 16.713 1.00 48.06 214 THR A C 1
ATOM 1643 O O . THR A 1 214 ? 8.043 14.650 17.279 1.00 48.06 214 THR A O 1
ATOM 1646 N N . ARG A 1 215 ? 8.177 13.073 15.686 1.00 50.16 215 ARG A N 1
ATOM 1647 C CA . ARG A 1 215 ? 6.850 13.099 15.089 1.00 50.16 215 ARG A CA 1
ATOM 1648 C C . ARG A 1 215 ? 5.887 12.068 15.682 1.00 50.16 215 ARG A C 1
ATOM 1650 O O . ARG A 1 215 ? 4.797 11.962 15.136 1.00 50.16 215 ARG A O 1
ATOM 1657 N N . SER A 1 216 ? 6.232 11.320 16.735 1.00 47.66 216 SER A N 1
ATOM 1658 C CA . SER A 1 216 ? 5.283 10.447 17.441 1.00 47.66 216 SER A CA 1
ATOM 1659 C C . SER A 1 216 ? 4.582 11.197 18.589 1.00 47.66 216 SER A C 1
ATOM 1661 O O . SER A 1 216 ? 5.116 11.275 19.692 1.00 47.66 216 SER A O 1
ATOM 1663 N N . PRO A 1 217 ? 3.366 11.741 18.393 1.00 48.25 217 PRO A N 1
ATOM 1664 C CA . PRO A 1 217 ? 2.478 12.126 19.489 1.00 48.25 217 PRO A CA 1
ATOM 1665 C C . PRO A 1 217 ? 1.801 10.900 20.134 1.00 48.25 217 PRO A C 1
ATOM 1667 O O . PRO A 1 217 ? 0.839 11.064 20.888 1.00 48.25 217 PRO A O 1
ATOM 1670 N N . ALA A 1 218 ? 2.223 9.672 19.802 1.00 53.25 218 ALA A N 1
ATOM 1671 C CA . ALA A 1 218 ? 1.540 8.470 20.244 1.00 53.25 218 ALA A CA 1
ATOM 1672 C C . ALA A 1 218 ? 1.737 8.282 21.754 1.00 53.25 218 ALA A C 1
ATOM 1674 O O . ALA A 1 218 ? 2.820 7.972 22.237 1.00 53.25 218 ALA A O 1
ATOM 1675 N N . HIS A 1 219 ? 0.645 8.416 22.503 1.00 60.25 219 HIS A N 1
ATOM 1676 C CA . HIS A 1 219 ? 0.547 7.949 23.888 1.00 60.25 219 HIS A CA 1
ATOM 1677 C C . HIS A 1 219 ? 0.514 6.409 23.990 1.00 60.25 219 HIS A C 1
ATOM 1679 O O . HIS A 1 219 ? 0.350 5.873 25.083 1.00 60.25 219 HIS A O 1
ATOM 1685 N N . HIS A 1 220 ? 0.628 5.711 22.857 1.00 66.62 220 HIS A N 1
ATOM 1686 C CA . HIS A 1 220 ? 0.574 4.261 22.746 1.00 66.62 220 HIS A CA 1
ATOM 1687 C C . HIS A 1 220 ? 1.985 3.719 22.484 1.00 66.62 220 HIS A C 1
ATOM 1689 O O . HIS A 1 220 ? 2.692 4.282 21.642 1.00 66.62 220 HIS A O 1
ATOM 1695 N N . PRO A 1 221 ? 2.409 2.650 23.181 1.00 76.94 221 PRO A N 1
ATOM 1696 C CA . PRO A 1 221 ? 3.662 1.973 22.880 1.00 76.94 221 PRO A CA 1
ATOM 1697 C C . PRO A 1 221 ? 3.689 1.523 21.416 1.00 76.94 221 PRO A C 1
ATOM 1699 O O . PRO A 1 221 ? 2.750 0.887 20.942 1.00 76.94 221 PRO A O 1
ATOM 1702 N N . VAL A 1 222 ? 4.771 1.850 20.711 1.00 85.19 222 VAL A N 1
ATOM 1703 C CA . VAL A 1 222 ? 5.027 1.365 19.351 1.00 85.19 222 VAL A CA 1
ATOM 1704 C C . VAL A 1 222 ? 5.953 0.160 19.459 1.00 85.19 222 VAL A C 1
ATOM 1706 O O . VAL A 1 222 ? 7.069 0.280 19.966 1.00 85.19 222 VAL A O 1
ATOM 1709 N N . LEU A 1 223 ? 5.500 -0.998 18.986 1.00 89.19 223 LEU A N 1
ATOM 1710 C CA . LEU A 1 223 ? 6.354 -2.163 18.781 1.00 89.19 223 LEU A CA 1
ATOM 1711 C C . LEU A 1 223 ? 7.112 -1.981 17.468 1.00 89.19 223 LEU A C 1
ATOM 1713 O O . LEU A 1 223 ? 6.530 -1.571 16.465 1.00 89.19 223 LEU A O 1
ATOM 1717 N N . ILE A 1 224 ? 8.411 -2.268 17.478 1.00 89.50 224 ILE A N 1
ATOM 1718 C CA . ILE A 1 224 ? 9.306 -2.018 16.348 1.00 89.50 224 ILE A CA 1
ATOM 1719 C C . ILE A 1 224 ? 10.046 -3.311 16.027 1.00 89.50 224 ILE A C 1
ATOM 1721 O O . ILE A 1 224 ? 10.723 -3.860 16.896 1.00 89.50 224 ILE A O 1
ATOM 1725 N N . ASP A 1 225 ? 9.974 -3.748 14.772 1.00 91.81 225 ASP A N 1
ATOM 1726 C CA . ASP A 1 225 ? 10.911 -4.718 14.213 1.00 91.81 225 ASP A CA 1
ATOM 1727 C C . ASP A 1 225 ? 11.947 -3.966 13.361 1.00 91.81 225 ASP A C 1
ATOM 1729 O O . ASP A 1 225 ? 11.670 -3.593 12.214 1.00 91.81 225 ASP A O 1
ATOM 1733 N N . PRO A 1 226 ? 13.157 -3.711 13.891 1.00 87.94 226 PRO A N 1
ATOM 1734 C CA . PRO A 1 226 ? 14.172 -2.944 13.181 1.00 87.94 226 PRO A CA 1
ATOM 1735 C C . PRO A 1 226 ? 14.828 -3.722 12.033 1.00 87.94 226 PRO A C 1
ATOM 1737 O O . PRO A 1 226 ? 15.549 -3.104 11.244 1.00 87.94 226 PRO A O 1
ATOM 1740 N N . VAL A 1 227 ? 14.632 -5.043 11.942 1.00 89.94 227 VAL A N 1
ATOM 1741 C CA . VAL A 1 227 ? 15.176 -5.887 10.868 1.00 89.94 227 VAL A CA 1
ATOM 1742 C C . VAL A 1 227 ? 14.185 -5.973 9.718 1.00 89.94 227 VAL A C 1
ATOM 1744 O O . VAL A 1 227 ? 14.579 -5.783 8.571 1.00 89.94 227 VAL A O 1
ATOM 1747 N N . ALA A 1 228 ? 12.912 -6.225 10.015 1.00 93.44 228 ALA A N 1
ATOM 1748 C CA . ALA A 1 228 ? 11.859 -6.267 9.007 1.00 93.44 228 ALA A CA 1
ATOM 1749 C C . ALA A 1 228 ? 11.404 -4.866 8.562 1.00 93.44 228 ALA A C 1
ATOM 1751 O O . ALA A 1 228 ? 10.835 -4.730 7.481 1.00 93.44 228 ALA A O 1
ATOM 1752 N N . LYS A 1 229 ? 11.726 -3.831 9.356 1.00 93.50 229 LYS A N 1
ATOM 1753 C CA . LYS A 1 229 ? 11.256 -2.441 9.213 1.00 93.50 229 LYS A CA 1
ATOM 1754 C C . LYS A 1 229 ? 9.747 -2.320 9.381 1.00 93.50 229 LYS A C 1
ATOM 1756 O O . LYS A 1 229 ? 9.078 -1.601 8.644 1.00 93.50 229 LYS A O 1
ATOM 1761 N N . HIS A 1 230 ? 9.215 -3.029 10.374 1.00 94.94 230 HIS A N 1
ATOM 1762 C CA . HIS A 1 230 ? 7.797 -2.982 10.713 1.00 94.94 230 HIS A CA 1
ATOM 1763 C C . HIS A 1 230 ? 7.566 -2.206 11.994 1.00 94.94 230 HIS A C 1
ATOM 1765 O O . HIS A 1 230 ? 8.391 -2.204 12.910 1.00 94.94 230 HIS A O 1
ATOM 1771 N N . THR A 1 231 ? 6.403 -1.577 12.067 1.00 93.56 231 THR A N 1
ATOM 1772 C CA . THR A 1 231 ? 5.888 -0.983 13.298 1.00 93.56 231 THR A CA 1
ATOM 1773 C C . THR A 1 231 ? 4.509 -1.552 13.582 1.00 93.56 231 THR A C 1
ATOM 1775 O O . THR A 1 231 ? 3.766 -1.834 12.648 1.00 93.56 231 THR A O 1
ATOM 1778 N N . SER A 1 232 ? 4.168 -1.732 14.854 1.00 93.75 232 SER A N 1
ATOM 1779 C CA . SER A 1 232 ? 2.816 -2.098 15.280 1.00 93.75 232 SER A CA 1
ATOM 1780 C C . SER A 1 232 ? 2.399 -1.220 16.448 1.00 93.75 232 SER A C 1
ATOM 1782 O O . SER A 1 232 ? 3.159 -1.049 17.405 1.00 93.75 232 SER A O 1
ATOM 1784 N N . VAL A 1 233 ? 1.197 -0.661 16.373 1.00 92.50 233 VAL A N 1
ATOM 1785 C CA . VAL A 1 233 ? 0.589 0.117 17.454 1.00 92.50 233 VAL A CA 1
ATOM 1786 C C . VAL A 1 233 ? -0.722 -0.541 17.840 1.00 92.50 233 VAL A C 1
ATOM 1788 O O . VAL A 1 233 ? -1.667 -0.556 17.051 1.00 92.50 233 VAL A O 1
ATOM 1791 N N . GLU A 1 234 ? -0.765 -1.066 19.061 1.00 93.06 234 GLU A N 1
ATOM 1792 C CA . GLU A 1 234 ? -1.974 -1.629 19.657 1.00 93.06 234 GLU A CA 1
ATOM 1793 C C . GLU A 1 234 ? -2.912 -0.496 20.092 1.00 93.06 234 GLU A C 1
ATOM 1795 O O . GLU A 1 234 ? -2.518 0.443 20.798 1.00 93.06 234 GLU A O 1
ATOM 1800 N N . LEU A 1 235 ? -4.167 -0.591 19.671 1.00 91.81 235 LEU A N 1
ATOM 1801 C CA . LEU A 1 235 ? -5.250 0.328 20.000 1.00 91.81 235 LEU A CA 1
ATOM 1802 C C . LEU A 1 235 ? -6.444 -0.493 20.519 1.00 91.81 235 LEU A C 1
ATOM 1804 O O . LEU A 1 235 ? -6.488 -1.710 20.344 1.00 91.81 235 LEU A O 1
ATOM 1808 N N . PRO A 1 236 ? -7.437 0.119 21.186 1.00 92.69 236 PRO A N 1
ATOM 1809 C CA . PRO A 1 236 ? -8.673 -0.598 21.482 1.00 92.69 236 PRO A CA 1
ATOM 1810 C C . PRO A 1 236 ? -9.262 -1.185 20.188 1.00 92.69 236 PRO A C 1
ATOM 1812 O O . PRO A 1 236 ? -9.352 -0.467 19.193 1.00 92.69 236 PRO A O 1
ATOM 1815 N N . GLY A 1 237 ? -9.638 -2.465 20.199 1.00 93.81 237 GLY A N 1
ATOM 1816 C CA . GLY A 1 237 ? -10.270 -3.167 19.072 1.00 93.81 237 GLY A CA 1
ATOM 1817 C C . GLY A 1 237 ? -9.320 -3.815 18.054 1.00 93.81 237 GLY A C 1
ATOM 1818 O O . GLY A 1 237 ? -9.758 -4.673 17.295 1.00 93.81 237 GLY A O 1
ATOM 1819 N N . GLY A 1 238 ? -8.027 -3.468 18.038 1.00 94.75 238 GLY A N 1
ATOM 1820 C CA . GLY A 1 238 ? -7.071 -4.050 17.089 1.00 94.75 238 GLY A CA 1
ATOM 1821 C C . GLY A 1 238 ? -5.739 -3.306 17.028 1.00 94.75 238 GLY A C 1
ATOM 1822 O O . GLY A 1 238 ? -5.337 -2.626 17.971 1.00 94.75 238 GLY A O 1
ATOM 1823 N N . ARG A 1 239 ? -5.054 -3.384 15.887 1.00 95.19 239 ARG A N 1
ATOM 1824 C CA . ARG A 1 239 ? -3.724 -2.785 15.700 1.00 95.19 239 ARG A CA 1
ATOM 1825 C C . ARG A 1 239 ? -3.532 -2.157 14.332 1.00 95.19 239 ARG A C 1
ATOM 1827 O O . ARG A 1 239 ? -4.169 -2.530 13.349 1.00 95.19 239 ARG A O 1
ATOM 1834 N N . ILE A 1 240 ? -2.613 -1.200 14.272 1.00 96.31 240 ILE A N 1
ATOM 1835 C CA . ILE A 1 240 ? -2.161 -0.577 13.026 1.00 96.31 240 ILE A CA 1
ATOM 1836 C C . ILE A 1 240 ? -0.709 -0.975 12.789 1.00 96.31 240 ILE A C 1
ATOM 1838 O O . ILE A 1 240 ? 0.153 -0.707 13.628 1.00 96.31 240 ILE A O 1
ATOM 1842 N N . ILE A 1 241 ? -0.460 -1.606 11.643 1.00 96.81 241 ILE A N 1
ATOM 1843 C CA . ILE A 1 241 ? 0.831 -2.155 11.241 1.00 96.81 241 ILE A CA 1
ATOM 1844 C C . ILE A 1 241 ? 1.393 -1.323 10.087 1.00 96.81 241 ILE A C 1
ATOM 1846 O O . ILE A 1 241 ? 0.796 -1.242 9.012 1.00 96.81 241 ILE A O 1
ATOM 1850 N N . GLY A 1 242 ? 2.559 -0.722 10.304 1.00 96.56 242 GLY A N 1
ATOM 1851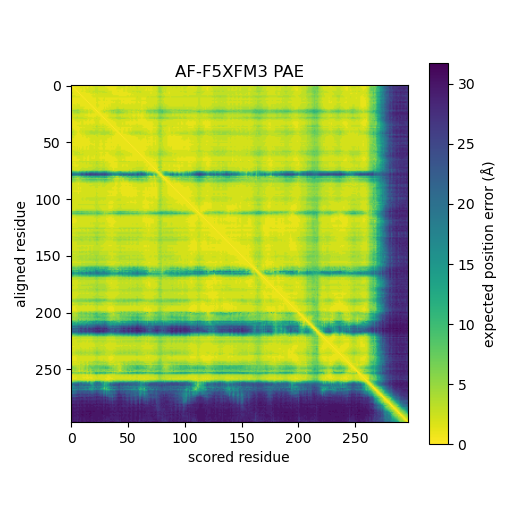 C CA . GLY A 1 242 ? 3.314 -0.027 9.268 1.00 96.56 242 GLY A CA 1
ATOM 1852 C C . GLY A 1 242 ? 4.369 -0.946 8.661 1.00 96.56 242 GLY A C 1
ATOM 1853 O O . GLY A 1 242 ? 5.216 -1.463 9.389 1.00 96.56 242 GLY A O 1
ATOM 1854 N N . VAL A 1 243 ? 4.340 -1.110 7.340 1.00 96.44 243 VAL A N 1
ATOM 1855 C CA . VAL A 1 243 ? 5.304 -1.875 6.534 1.00 96.44 243 VAL A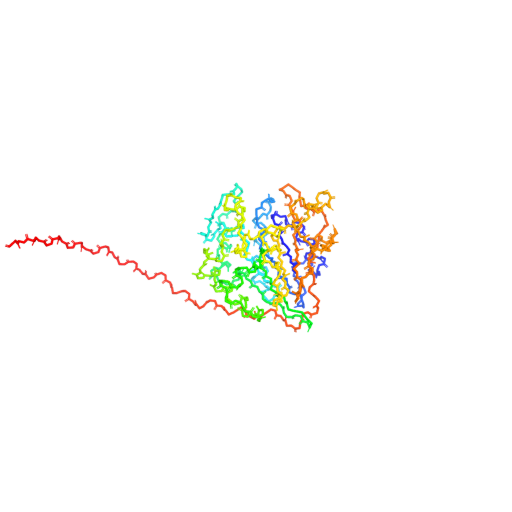 CA 1
ATOM 1856 C C . VAL A 1 243 ? 6.101 -0.949 5.619 1.00 96.44 243 VAL A C 1
ATOM 1858 O O . VAL A 1 243 ? 6.194 -1.187 4.426 1.00 96.44 243 VAL A O 1
ATOM 1861 N N . ASP A 1 244 ? 6.658 0.131 6.161 1.00 93.44 244 ASP A N 1
ATOM 1862 C CA . ASP A 1 244 ? 7.401 1.130 5.387 1.00 93.44 244 ASP A CA 1
ATOM 1863 C C . ASP A 1 244 ? 8.903 1.061 5.692 1.00 93.44 244 ASP A C 1
ATOM 1865 O O . ASP A 1 244 ? 9.330 1.503 6.769 1.00 93.44 244 ASP A O 1
ATOM 1869 N N . PRO A 1 245 ? 9.741 0.555 4.771 1.00 89.44 245 PRO A N 1
ATOM 1870 C CA . PRO A 1 245 ? 11.178 0.567 4.969 1.00 89.44 245 PRO A CA 1
ATOM 1871 C C . PRO A 1 245 ? 11.812 1.956 4.792 1.00 89.44 245 PRO A C 1
ATOM 1873 O O . PRO A 1 245 ? 13.008 2.073 5.035 1.00 89.44 245 PRO A O 1
ATOM 1876 N N . ASP A 1 246 ? 11.083 2.991 4.362 1.00 89.69 246 ASP A N 1
ATOM 1877 C CA . ASP A 1 246 ? 11.561 4.343 4.026 1.00 89.69 246 ASP A CA 1
ATOM 1878 C C . ASP A 1 246 ? 12.834 4.320 3.170 1.00 89.69 246 ASP A C 1
ATOM 1880 O O . ASP A 1 246 ? 13.927 4.771 3.552 1.00 89.69 246 ASP A O 1
ATOM 1884 N N . HIS A 1 247 ? 12.712 3.709 1.994 1.00 88.44 247 HIS A N 1
ATOM 1885 C CA . HIS A 1 247 ? 13.811 3.635 1.048 1.00 88.44 247 HIS A CA 1
ATOM 1886 C C . HIS A 1 247 ? 14.284 5.032 0.625 1.00 88.44 247 HIS A C 1
ATOM 1888 O O . HIS A 1 247 ? 13.512 5.914 0.226 1.00 88.44 247 HIS A O 1
ATOM 1894 N N . GLY A 1 248 ? 15.602 5.221 0.710 1.00 82.81 248 GLY A N 1
ATOM 1895 C CA . GLY A 1 248 ? 16.261 6.452 0.308 1.00 82.81 248 GLY A CA 1
ATOM 1896 C C . GLY A 1 248 ? 16.310 6.597 -1.211 1.00 82.81 248 GLY A C 1
ATOM 1897 O O . GLY A 1 248 ? 16.076 5.661 -1.968 1.00 82.81 248 GLY A O 1
ATOM 1898 N N . ARG A 1 249 ? 16.671 7.792 -1.685 1.00 81.88 249 ARG A N 1
ATOM 1899 C CA . ARG A 1 249 ? 16.755 8.079 -3.126 1.00 81.88 249 ARG A CA 1
ATOM 1900 C C . ARG A 1 249 ? 17.832 7.264 -3.850 1.00 81.88 249 ARG A C 1
ATOM 1902 O O . ARG A 1 249 ? 17.606 6.813 -4.963 1.00 81.88 249 ARG A O 1
ATOM 1909 N N . LEU A 1 250 ? 19.019 7.154 -3.256 1.00 80.38 250 LEU A N 1
ATOM 1910 C CA . LEU A 1 250 ? 20.182 6.516 -3.891 1.00 80.38 250 LEU A CA 1
ATOM 1911 C C . LEU A 1 250 ? 20.412 5.089 -3.407 1.00 80.38 250 LEU A C 1
ATOM 1913 O O . LEU A 1 250 ? 20.980 4.279 -4.130 1.00 80.38 250 LEU A O 1
ATOM 1917 N N . HIS A 1 251 ? 19.995 4.802 -2.178 1.00 85.50 251 HIS A N 1
ATOM 1918 C CA . HIS A 1 251 ? 20.238 3.525 -1.537 1.00 85.50 251 HIS A CA 1
ATOM 1919 C C . HIS A 1 251 ? 18.941 3.050 -0.892 1.00 85.50 251 HIS A C 1
ATOM 1921 O O . HIS A 1 251 ? 18.354 3.808 -0.104 1.00 85.50 251 HIS A O 1
ATOM 1927 N N . PRO A 1 252 ? 18.501 1.820 -1.193 1.00 88.75 252 PRO A N 1
ATOM 1928 C CA . PRO A 1 252 ? 17.433 1.215 -0.428 1.00 88.75 252 PRO A CA 1
ATOM 1929 C C . PRO A 1 252 ? 17.914 1.020 1.010 1.00 88.75 252 PRO A C 1
ATOM 1931 O O . PRO A 1 252 ? 19.114 0.883 1.284 1.00 88.75 252 PRO A O 1
ATOM 1934 N N . ARG A 1 253 ? 16.974 0.995 1.953 1.00 88.25 253 ARG A N 1
ATOM 1935 C CA . ARG A 1 253 ? 17.310 0.542 3.302 1.00 88.25 253 ARG A CA 1
ATOM 1936 C C . ARG A 1 253 ? 17.667 -0.930 3.225 1.00 88.25 253 ARG A C 1
ATOM 1938 O O . ARG A 1 253 ? 16.893 -1.739 2.725 1.00 88.25 253 ARG A O 1
ATOM 1945 N N . GLN A 1 254 ? 18.853 -1.261 3.718 1.00 82.19 254 GLN A N 1
ATOM 1946 C CA . GLN A 1 254 ? 19.263 -2.648 3.819 1.00 82.19 254 GLN A CA 1
ATOM 1947 C C . GLN A 1 254 ? 18.492 -3.331 4.937 1.00 82.19 254 GLN A C 1
ATOM 1949 O O . GLN A 1 254 ? 18.350 -2.755 6.017 1.00 82.19 254 GLN A O 1
ATOM 1954 N N . ARG A 1 255 ? 18.105 -4.582 4.675 1.00 84.94 255 ARG A N 1
ATOM 1955 C CA . ARG A 1 255 ? 17.310 -5.428 5.570 1.00 84.94 255 ARG A CA 1
ATOM 1956 C C . ARG A 1 255 ? 15.936 -4.805 5.835 1.00 84.94 255 ARG A C 1
ATOM 1958 O O . ARG A 1 255 ? 15.791 -3.874 6.623 1.00 84.94 255 ARG A O 1
ATOM 1965 N N . TRP A 1 256 ? 14.960 -5.335 5.118 1.00 94.75 256 TRP A N 1
ATOM 1966 C CA . TRP A 1 256 ? 13.528 -5.164 5.317 1.00 94.75 256 TRP A CA 1
ATOM 1967 C C . TRP A 1 256 ? 12.857 -6.454 4.844 1.00 94.75 256 TRP A C 1
ATOM 1969 O O . TRP A 1 256 ? 13.496 -7.256 4.158 1.00 94.75 256 TRP A O 1
ATOM 1979 N N . GLN A 1 257 ? 11.611 -6.681 5.245 1.00 96.75 257 GLN A N 1
ATOM 1980 C CA . GLN A 1 257 ? 10.853 -7.859 4.830 1.00 96.75 257 GLN A CA 1
ATOM 1981 C C . GLN A 1 257 ? 9.393 -7.489 4.592 1.00 96.75 257 GLN A C 1
ATOM 1983 O O . GLN A 1 257 ? 8.889 -6.508 5.136 1.00 96.75 257 GLN A O 1
ATOM 1988 N N . ALA A 1 258 ? 8.689 -8.290 3.806 1.00 97.06 258 ALA A N 1
ATOM 1989 C CA . ALA A 1 258 ? 7.242 -8.289 3.772 1.00 97.06 258 ALA A CA 1
ATOM 1990 C C . ALA A 1 258 ? 6.694 -8.682 5.149 1.00 97.06 258 ALA A C 1
ATOM 1992 O O . ALA A 1 258 ? 7.223 -9.578 5.812 1.00 97.06 258 ALA A O 1
ATOM 1993 N N . TRP A 1 259 ? 5.599 -8.052 5.561 1.00 96.25 259 TRP A N 1
ATOM 1994 C CA . TRP A 1 259 ? 4.827 -8.545 6.696 1.00 96.25 259 TRP A CA 1
ATOM 1995 C C . TRP A 1 259 ? 3.984 -9.739 6.256 1.00 96.25 259 TRP A C 1
ATOM 1997 O O . TRP A 1 259 ? 3.335 -9.691 5.205 1.00 96.25 259 TRP A O 1
ATOM 2007 N N . LEU A 1 260 ? 4.020 -10.816 7.035 1.00 93.62 260 LEU A N 1
ATOM 2008 C CA . LEU A 1 260 ? 3.262 -12.035 6.774 1.00 93.62 260 LEU A CA 1
ATOM 2009 C C . LEU A 1 260 ? 1.999 -12.010 7.631 1.00 93.62 260 LEU A C 1
ATOM 2011 O O . LEU A 1 260 ? 2.090 -11.875 8.851 1.00 93.62 260 LEU A O 1
ATOM 2015 N N . ALA A 1 261 ? 0.838 -12.128 6.989 1.00 86.88 261 ALA A N 1
ATOM 2016 C CA . ALA A 1 261 ? -0.415 -12.227 7.718 1.00 86.88 261 ALA A CA 1
ATOM 2017 C C . ALA A 1 261 ? -0.464 -13.548 8.499 1.00 86.88 261 ALA A C 1
ATOM 2019 O O . ALA A 1 261 ? -0.112 -14.586 7.932 1.00 86.88 261 ALA A O 1
ATOM 2020 N N . PRO A 1 262 ? -0.892 -13.529 9.771 1.00 74.12 262 PRO A N 1
ATOM 2021 C CA . PRO A 1 262 ? -1.119 -14.753 10.520 1.00 74.12 262 PRO A CA 1
ATOM 2022 C C . PRO A 1 262 ? -2.342 -15.477 9.941 1.00 74.12 262 PRO A C 1
ATOM 2024 O O . PRO A 1 262 ? -3.446 -14.936 9.965 1.00 74.12 262 PRO A O 1
ATOM 2027 N N . ASP A 1 263 ? -2.114 -16.673 9.395 1.00 66.44 263 ASP A N 1
ATOM 2028 C CA . ASP A 1 263 ? -3.126 -17.658 8.989 1.00 66.44 263 ASP A CA 1
ATOM 2029 C C . ASP A 1 263 ? -4.352 -17.076 8.244 1.00 66.44 263 ASP A C 1
ATOM 2031 O O . ASP A 1 263 ? -5.467 -17.082 8.787 1.00 66.44 263 ASP A O 1
ATOM 2035 N N . PRO A 1 264 ? -4.183 -16.552 7.009 1.00 59.22 264 PRO A N 1
ATOM 2036 C CA . PRO A 1 264 ? -5.311 -16.103 6.196 1.00 59.22 264 PRO A CA 1
ATOM 2037 C C . PRO A 1 264 ? -6.245 -17.285 5.881 1.00 59.22 264 PRO A C 1
ATOM 2039 O O . PRO A 1 264 ? -5.816 -18.280 5.300 1.00 59.22 264 PRO A O 1
ATOM 2042 N N . ILE A 1 265 ? -7.524 -17.178 6.267 1.00 52.66 265 ILE A N 1
ATOM 2043 C CA . ILE A 1 265 ? -8.540 -18.224 6.025 1.00 52.66 265 ILE A CA 1
ATOM 2044 C C . ILE A 1 265 ? -8.984 -18.224 4.561 1.00 52.66 265 ILE A C 1
ATOM 2046 O O . ILE A 1 265 ? -9.292 -19.273 3.991 1.00 52.66 265 ILE A O 1
ATOM 2050 N N . THR A 1 266 ? -9.022 -17.047 3.949 1.00 56.25 266 THR A N 1
ATOM 2051 C CA . THR A 1 266 ? -9.494 -16.851 2.584 1.00 56.25 266 THR A CA 1
ATOM 2052 C C . THR A 1 266 ? -8.515 -15.980 1.822 1.00 56.25 266 THR A C 1
ATOM 2054 O O . THR A 1 266 ? -7.972 -15.008 2.356 1.00 56.25 266 THR A O 1
ATOM 2057 N N . ALA A 1 267 ? -8.315 -16.316 0.544 1.00 56.84 267 ALA A N 1
ATOM 2058 C CA . ALA A 1 267 ? -7.777 -15.348 -0.394 1.00 56.84 267 ALA A CA 1
ATOM 2059 C C . ALA A 1 267 ? -8.631 -14.064 -0.300 1.00 56.84 267 ALA A C 1
ATOM 2061 O O . ALA A 1 267 ? -9.844 -14.174 -0.101 1.00 56.84 267 ALA A O 1
ATOM 2062 N N . PRO A 1 268 ? -8.020 -12.871 -0.376 1.00 59.38 268 PRO A N 1
ATOM 2063 C CA . PRO A 1 268 ? -8.743 -11.599 -0.400 1.00 59.38 268 PRO A CA 1
ATOM 2064 C C . PRO A 1 268 ? -9.959 -11.655 -1.326 1.00 59.38 268 PRO A C 1
ATOM 2066 O O . PRO A 1 268 ? -9.887 -12.274 -2.390 1.00 59.38 268 PRO A O 1
ATOM 2069 N N . ASP A 1 269 ? -11.062 -11.023 -0.913 1.00 51.34 269 ASP A N 1
ATOM 2070 C CA . ASP A 1 269 ? -12.327 -11.106 -1.645 1.00 51.34 269 ASP A CA 1
ATOM 2071 C C . ASP A 1 269 ? -12.128 -10.779 -3.135 1.00 51.34 269 ASP A C 1
ATOM 2073 O O . ASP A 1 269 ? -11.449 -9.796 -3.467 1.00 51.34 269 ASP A O 1
ATOM 2077 N N . PRO A 1 270 ? -12.693 -11.593 -4.049 1.00 43.53 270 PRO A N 1
ATOM 2078 C CA . PRO A 1 270 ? -12.496 -11.406 -5.474 1.00 43.53 270 PRO A CA 1
ATOM 2079 C C . PRO A 1 270 ? -12.966 -10.013 -5.886 1.00 43.53 270 PRO A C 1
ATOM 2081 O O . PRO A 1 270 ? -14.112 -9.616 -5.662 1.00 43.53 270 PRO A O 1
ATOM 2084 N N . ILE A 1 271 ? -12.057 -9.276 -6.523 1.00 44.91 271 ILE A N 1
ATOM 2085 C CA . ILE A 1 271 ? -12.309 -7.936 -7.042 1.00 44.91 271 ILE A CA 1
ATOM 2086 C C . ILE A 1 271 ? -13.464 -8.043 -8.039 1.00 44.91 271 ILE A C 1
ATOM 2088 O O . ILE A 1 271 ? -13.332 -8.634 -9.112 1.00 44.91 271 ILE A O 1
ATOM 2092 N N . THR A 1 272 ? -14.611 -7.453 -7.707 1.00 34.84 272 THR A N 1
ATOM 2093 C CA . THR A 1 272 ? -15.676 -7.297 -8.698 1.00 34.84 272 THR A CA 1
ATOM 2094 C C . THR A 1 272 ? -15.162 -6.295 -9.727 1.00 34.84 272 THR A C 1
ATOM 2096 O O . THR A 1 272 ? -14.994 -5.116 -9.411 1.00 34.84 272 THR A O 1
ATOM 2099 N N . ALA A 1 273 ? -14.844 -6.766 -10.937 1.00 30.72 273 ALA A N 1
ATOM 2100 C CA . ALA A 1 273 ? -14.362 -5.909 -12.014 1.00 30.72 273 ALA A CA 1
ATOM 2101 C C . ALA A 1 273 ? -15.291 -4.688 -12.164 1.00 30.72 273 ALA A C 1
ATOM 2103 O O . ALA A 1 273 ? -16.517 -4.863 -12.182 1.00 30.72 273 ALA A O 1
ATOM 2104 N N . PRO A 1 274 ? -14.759 -3.456 -12.287 1.00 37.94 274 PRO A N 1
ATOM 2105 C CA . PRO A 1 274 ? -15.590 -2.312 -12.615 1.00 37.94 274 PRO A CA 1
ATOM 2106 C C . PRO A 1 274 ? -16.333 -2.625 -13.914 1.00 37.94 274 PRO A C 1
ATOM 2108 O O . PRO A 1 274 ? -15.712 -2.963 -14.926 1.00 37.94 274 PRO A O 1
ATOM 2111 N N . GLY A 1 275 ? -17.666 -2.552 -13.876 1.00 34.69 275 GLY A N 1
ATOM 2112 C CA . GLY A 1 275 ? -18.499 -2.712 -15.062 1.00 34.69 275 GLY A CA 1
ATOM 2113 C C . GLY A 1 275 ? -17.942 -1.867 -16.207 1.00 34.69 275 GLY A C 1
ATOM 2114 O O . GLY A 1 275 ? -17.569 -0.712 -16.001 1.00 34.69 275 GLY A O 1
ATOM 2115 N N . GLN A 1 276 ? -17.839 -2.482 -17.388 1.00 31.92 276 GLN A N 1
ATOM 2116 C CA . GLN A 1 276 ? -17.268 -1.900 -18.601 1.00 31.92 276 GLN A CA 1
ATOM 2117 C C . GLN A 1 276 ? -17.643 -0.419 -18.745 1.00 31.92 276 GLN A C 1
ATOM 2119 O O . GLN A 1 276 ? -18.811 -0.077 -18.931 1.00 31.92 276 GLN A O 1
ATOM 2124 N N . ILE A 1 277 ? -16.645 0.464 -18.682 1.00 35.53 277 ILE A N 1
ATOM 2125 C CA . ILE A 1 277 ? -16.824 1.865 -19.060 1.00 35.53 277 ILE A CA 1
ATOM 2126 C C . ILE A 1 277 ? -17.208 1.862 -20.550 1.00 35.53 277 ILE A C 1
ATOM 2128 O O . ILE A 1 277 ? -16.436 1.334 -21.359 1.00 35.53 277 ILE A O 1
ATOM 2132 N N . PRO A 1 278 ? -18.369 2.413 -20.955 1.00 29.17 278 PRO A N 1
ATOM 2133 C CA . PRO A 1 278 ? -18.694 2.518 -22.368 1.00 29.17 278 PRO A CA 1
ATOM 2134 C C . PRO A 1 278 ? -17.635 3.379 -23.057 1.00 29.17 278 PRO A C 1
ATOM 2136 O O . PRO A 1 278 ? -17.211 4.404 -22.516 1.00 29.17 278 PRO A O 1
ATOM 2139 N N . ALA A 1 279 ? -17.213 2.971 -24.255 1.00 30.95 279 ALA A N 1
ATOM 2140 C CA . ALA A 1 279 ? -16.293 3.751 -25.078 1.00 30.95 279 ALA A CA 1
ATOM 2141 C C . ALA A 1 279 ? -16.779 5.213 -25.205 1.00 30.95 279 ALA A C 1
ATOM 2143 O O . ALA A 1 279 ? -17.994 5.435 -25.243 1.00 30.95 279 ALA A O 1
ATOM 2144 N N . PRO A 1 280 ? -15.874 6.209 -25.294 1.00 37.28 280 PRO A N 1
ATOM 2145 C CA . PRO A 1 280 ? -16.263 7.611 -25.389 1.00 37.28 280 PRO A CA 1
ATOM 2146 C C . PRO A 1 280 ? -17.214 7.821 -26.571 1.00 37.28 280 PRO A C 1
ATOM 2148 O O . PRO A 1 280 ? -16.817 7.727 -27.734 1.00 37.28 280 PRO A O 1
ATOM 2151 N N . GLY A 1 281 ? -18.484 8.083 -26.262 1.00 31.81 281 GLY A N 1
ATOM 2152 C CA . GLY A 1 281 ? -19.476 8.494 -27.242 1.00 31.81 281 GLY A CA 1
ATOM 2153 C C . GLY A 1 281 ? -19.019 9.784 -27.915 1.00 31.81 281 GLY A C 1
ATOM 2154 O O . GLY A 1 281 ? -18.544 10.709 -27.256 1.00 31.81 281 GLY A O 1
ATOM 2155 N N . GLN A 1 282 ? -19.127 9.811 -29.240 1.00 35.50 282 GLN A N 1
ATOM 2156 C CA . GLN A 1 282 ? -18.764 10.937 -30.093 1.00 35.50 282 GLN A CA 1
ATOM 2157 C C . GLN A 1 282 ? -19.359 12.247 -29.556 1.00 35.50 282 GLN A C 1
ATOM 2159 O O . GLN A 1 282 ? -20.572 12.378 -29.402 1.00 35.50 282 GLN A O 1
ATOM 2164 N N . ILE A 1 283 ? -18.491 13.224 -29.291 1.00 37.44 283 ILE A N 1
ATOM 2165 C CA . ILE A 1 283 ? -18.880 14.602 -28.984 1.00 37.44 283 ILE A CA 1
ATOM 2166 C C . ILE A 1 283 ? -19.662 15.139 -30.198 1.00 37.44 283 ILE A C 1
ATOM 2168 O O . ILE A 1 283 ? -19.095 15.162 -31.296 1.00 37.44 283 ILE A O 1
ATOM 2172 N N . PRO A 1 284 ? -20.928 15.577 -30.063 1.00 32.44 284 PRO A N 1
ATOM 2173 C CA . PRO A 1 284 ? -21.613 16.241 -31.161 1.00 32.44 284 PRO A CA 1
ATOM 2174 C C . PRO A 1 284 ? -20.948 17.595 -31.428 1.00 32.44 284 PRO A C 1
ATOM 2176 O O . PRO A 1 284 ? -20.593 18.321 -30.498 1.00 32.44 284 PRO A O 1
ATOM 2179 N N . ALA A 1 285 ? -20.785 17.935 -32.707 1.00 36.03 285 ALA A N 1
ATOM 2180 C CA . ALA A 1 285 ? -20.242 19.220 -33.135 1.00 36.03 285 ALA A CA 1
ATOM 2181 C C . ALA A 1 285 ? -21.047 20.402 -32.544 1.00 36.03 285 ALA A C 1
ATOM 2183 O O . ALA A 1 285 ? -22.259 20.267 -32.347 1.00 36.03 285 ALA A O 1
ATOM 2184 N N . PRO A 1 286 ? -20.420 21.568 -32.285 1.00 37.38 286 PRO A N 1
ATOM 2185 C CA . PRO A 1 286 ? -21.101 22.700 -31.663 1.00 37.38 286 PRO A CA 1
ATOM 2186 C C . PRO A 1 286 ? -22.238 23.216 -32.556 1.00 37.38 286 PRO A C 1
ATOM 2188 O O . PRO A 1 286 ? -22.004 23.801 -33.614 1.00 37.38 286 PRO A O 1
ATOM 2191 N N . GLY A 1 287 ? -23.477 22.990 -32.119 1.00 33.16 287 GLY A N 1
ATOM 2192 C CA . GLY A 1 287 ? -24.682 23.577 -32.691 1.00 33.16 287 GLY A CA 1
ATOM 2193 C C . GLY A 1 287 ? -24.868 25.024 -32.228 1.00 33.16 287 GLY A C 1
ATOM 2194 O O . GLY A 1 287 ? -24.673 25.352 -31.062 1.00 33.16 287 GLY A O 1
ATOM 2195 N N . GLN A 1 288 ? -25.219 25.871 -33.190 1.00 37.03 288 GLN A N 1
ATOM 2196 C CA . GLN A 1 288 ? -25.457 27.315 -33.142 1.00 37.03 288 GLN A CA 1
ATOM 2197 C C . GLN A 1 288 ? -26.123 27.849 -31.855 1.00 37.03 288 GLN A C 1
ATOM 2199 O O . GLN A 1 288 ? -27.190 27.398 -31.445 1.00 37.03 288 GLN A O 1
ATOM 2204 N N . ILE A 1 289 ? -25.520 28.893 -31.278 1.00 38.62 289 ILE A N 1
ATOM 2205 C CA . ILE A 1 289 ? -26.092 29.716 -30.201 1.00 38.62 289 ILE A CA 1
ATOM 2206 C C . ILE A 1 289 ? -27.262 30.542 -30.777 1.00 38.62 289 ILE A C 1
ATOM 2208 O O . ILE A 1 289 ? -27.033 31.291 -31.732 1.00 38.62 289 ILE A O 1
ATOM 2212 N N . PRO A 1 290 ? -28.491 30.487 -30.225 1.00 34.81 290 PRO A N 1
ATOM 2213 C CA . PRO A 1 290 ? -29.552 31.416 -30.603 1.00 34.81 290 PRO A CA 1
ATOM 2214 C C . PRO A 1 290 ? -29.305 32.797 -29.977 1.00 34.81 290 PRO A C 1
ATOM 2216 O O . PRO A 1 290 ? -28.951 32.908 -28.803 1.00 34.81 290 PRO A O 1
ATOM 2219 N N . ALA A 1 291 ? -29.500 33.856 -30.765 1.00 40.94 291 ALA A N 1
ATOM 2220 C CA . ALA A 1 291 ? -29.347 35.247 -30.338 1.00 40.94 291 ALA A CA 1
ATOM 2221 C C . ALA A 1 291 ? -30.330 35.637 -29.206 1.00 40.94 291 ALA A C 1
ATOM 2223 O O . ALA A 1 291 ? -31.450 35.122 -29.166 1.00 40.94 291 ALA A O 1
ATOM 2224 N N . PRO A 1 292 ? -29.957 36.570 -28.307 1.00 39.94 292 PRO A N 1
ATOM 2225 C CA . PRO A 1 292 ? -30.801 36.957 -27.181 1.00 39.94 292 PRO A CA 1
ATOM 2226 C C . PRO A 1 292 ? -32.043 37.745 -27.626 1.00 39.94 292 PRO A C 1
ATOM 2228 O O . PRO A 1 292 ? -31.969 38.655 -28.456 1.00 39.94 292 PRO A O 1
ATOM 2231 N N . ALA A 1 293 ? -33.188 37.398 -27.035 1.00 35.94 293 ALA A N 1
ATOM 2232 C CA . ALA A 1 293 ? -34.469 38.062 -27.242 1.00 35.94 293 ALA A CA 1
ATOM 2233 C C . ALA A 1 293 ? -34.442 39.514 -26.731 1.00 35.94 293 ALA A C 1
ATOM 2235 O O . ALA A 1 293 ? -33.943 39.805 -25.642 1.00 35.94 293 ALA A O 1
ATOM 2236 N N . ARG A 1 294 ? -35.000 40.431 -27.530 1.00 35.62 294 ARG A N 1
ATOM 2237 C CA . ARG A 1 294 ? -35.200 41.839 -27.168 1.00 35.62 294 ARG A CA 1
ATOM 2238 C C . ARG A 1 294 ? -36.356 41.956 -26.172 1.00 35.62 294 ARG A C 1
ATOM 2240 O O . ARG A 1 294 ? -37.457 41.502 -26.464 1.00 35.62 294 ARG A O 1
ATOM 2247 N N . PHE A 1 295 ? -36.119 42.621 -25.045 1.00 37.75 295 PHE A N 1
ATOM 2248 C CA . PHE A 1 295 ? -37.180 43.115 -24.169 1.00 37.75 295 PHE A CA 1
ATOM 2249 C C . PHE A 1 295 ? -37.794 44.383 -24.773 1.00 37.75 295 PHE A C 1
ATOM 2251 O O . PHE A 1 295 ? -37.072 45.252 -25.259 1.00 37.75 295 PHE A O 1
ATOM 2258 N N . THR A 1 296 ? -39.120 44.495 -24.749 1.00 35.84 296 THR A N 1
ATOM 2259 C CA . THR A 1 296 ? -39.848 45.752 -24.984 1.00 35.84 296 THR A CA 1
ATOM 2260 C C . THR A 1 296 ? -40.800 45.957 -23.807 1.00 35.84 296 THR A C 1
ATOM 2262 O O . THR A 1 296 ? -41.367 44.978 -23.323 1.00 35.84 296 THR A O 1
ATOM 2265 N N . ILE A 1 297 ? -40.871 47.198 -23.320 1.00 44.34 297 ILE A N 1
ATOM 2266 C CA . ILE A 1 297 ? -41.793 47.676 -22.275 1.00 44.34 297 ILE A CA 1
ATOM 2267 C C . ILE A 1 297 ? -43.223 47.647 -22.813 1.00 44.34 297 ILE A C 1
ATOM 2269 O O . ILE A 1 297 ? -43.386 48.016 -24.000 1.00 44.34 297 ILE A O 1
#

pLDDT: mean 85.29, std 19.15, range [29.17, 98.75]

Organism: Microlunatus phosphovorus (strain ATCC 700054 / DSM 10555 / JCM 9379 / NBRC 101784 / NCIMB 13414 / VKM Ac-1990 / NM-1) (NCBI:txid1032480)

Nearest PDB structures (foldseek):
  2dfj-assembly1_B  TM=6.365E-01  e=1.770E-03  Shigella flexneri 2a
  4zvz-assembly3_C  TM=4.673E-01  e=2.594E-02  Homo sapiens
  4wc1-assembly1_A  TM=7.422E-01  e=6.315E+00  Aquifex aeolicus VF5
  4bn0-assembly2_D  TM=4.754E-01 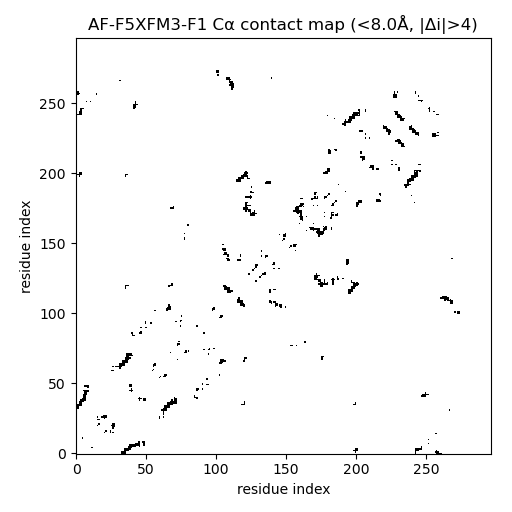 e=6.315E+00  Helicobacter pylori 26695
  7q72-assembly2_B  TM=3.822E-01  e=4.622E+00  Schizosaccharomyces pombe 972h-

Foldseek 3Di:
DAFALAQPPVVVQVQQVVQPQDPVRDHPPPAADEYAANCYHLEDRRQVSLVSVLCCCPVPVLRYAAEHALVLVVLQPLDLDDDPDDHDPVSSVSSNCCLQFVSYFAWFWFDAPVFIEIEGAQAAQLCLCCVVLVNDLDNHSVRVSLRCCCNPVVCQQQPAACVRPVNDGDLNGHRRHAEVQRRRQVSCVPHADSGEYEHRHYDCADLVVRDRPPSHPDPFDWDADSQQGKIWTDDHNYIYIYRYQPQHSYGGRPGHHDDDDHHGPDRIDDPPTDPDDPDDDDDDDDDDDDDDDDDDD

Sequence (297 aa):
MIGDVSGHLETLREELRRLGANADGRLPDDLVVVQVGDLVHRGPDSDQIVELVDDYLSDQPDNWIQLMGNHEALYLGTTTFRWPQRLSPRSARTVRRWFYTGAMIGAVAIHGTDESFLVTHAGLTGRFWHDVLGGPADVGAAADRLATLATHKPAVYARPGHLLGGNRLNLGAGPLWAAASSELLPSWRGIELPFSQVHGHGSPIDWSCNDLSTRSPAHHPVLIDPVAKHTSVELPGGRIIGVDPDHGRLHPRQRWQAWLAPDPITAPDPITAPGQIPAPGQIPAPGQIPAPARFTI

InterPro domains:
  IPR004843 Calcineurin-like, phosphoesterase domain [PF00149] (2-130)
  IPR029052 Metallo-dependent phosphatase-like [G3DSA:3.60.21.10] (1-145)
  IPR029052 Metallo-dependent phosphatase-like [SSF56300] (2-130)

Secondary structure (DSSP, 8-state):
-B---TT-HHHHHHHHHHTT--TT-PPPTT--EEE-S--SSSSS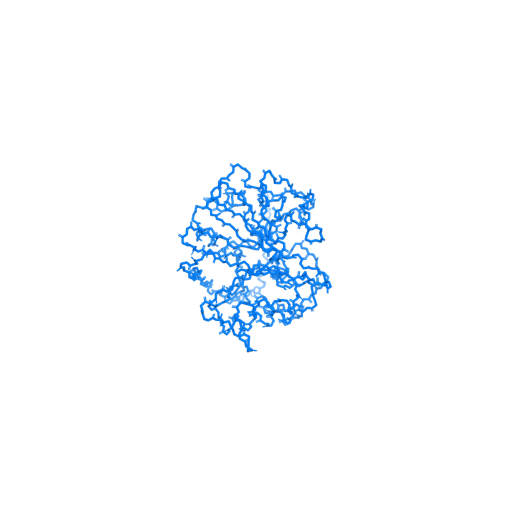-HHHHHHHHHHHHHH-TTTEEEEPPHHHHTTTT---S--S----HHHHHHHHHHHHHTSEESEEEEEBSS-EEEEESS---HHHHHHTT---SSHHHHHHHHHHHHHH-HHHHT---TTTTTT---TT--TTT--IIIIIHHHTTT---SSEEEE-S--SEETTTTEE-TT---SSPEEEETTTTEEEEEETTEEEEE------SSSPPSS--PPPPS-BSS------PPP-PPP-PPPPP---PPPPPPP--

Mean predicted aligned error: 8.35 Å

Solvent-accessible surface area (backbone atoms only — not comparable to full-atom values): 16077 Å² total; per-residue (Å²): 62,38,32,42,45,28,4,42,45,67,66,52,52,50,47,42,42,74,73,51,26,46,98,87,65,49,69,46,92,91,45,67,44,38,36,24,16,23,55,41,44,70,22,90,32,29,49,59,41,46,53,56,51,49,49,37,54,67,78,38,51,88,36,40,46,40,32,47,14,61,56,54,34,62,59,68,78,72,59,88,79,87,70,93,74,75,67,50,78,65,43,40,48,49,58,38,46,31,46,77,66,54,62,31,37,40,38,44,30,40,44,28,78,92,52,44,33,37,37,24,12,12,30,78,8,40,42,28,40,40,76,72,65,66,52,59,61,50,46,58,64,43,19,53,53,40,34,48,27,43,71,79,37,40,70,62,34,50,22,60,7,28,93,70,52,79,71,43,77,30,40,50,9,13,34,43,40,12,40,28,31,70,13,24,60,59,30,36,68,97,48,68,36,64,48,20,37,34,20,15,39,54,54,46,50,38,80,91,76,72,36,73,30,99,57,50,78,62,93,50,73,71,47,73,39,83,56,42,27,35,37,38,35,69,50,57,68,34,39,44,33,31,36,24,54,72,52,39,53,91,49,67,56,78,66,55,52,61,53,77,77,71,63,63,73,47,78,56,76,80,78,77,66,73,75,82,78,75,75,86,73,82,80,78,76,92,75,83,84,80,80,83,82,83,86,80,135

Radius of gyration: 20.7 Å; Cα contacts (8 Å, |Δi|>4): 611; chains: 1; bounding box: 62×69×57 Å